Protein AF-A0A1H1WJQ8-F1 (afdb_monomer)

Secondary structure (DSSP, 8-state):
---PPPP-----------------------TTTT-TTEEEEEEE--SSSSSPEEEEEEE-SS-EEEEEE-SS-EEEEEE-S---S-SEEEEE--SSSSSPEEEEEEEE-SSEEEEEEEEEETTEEEEEP-SSPPSSSTT-EEEEESSSEEEEEEEEE-TT--EEEEEEEEEE-TTSS-EEEEEEEEEEETTEEEEEEEEEEEESSHHHHHTT-EEESTTS--TTSS-----SSHHHHHHH-TT-EE-TT-----SSSPP---EE-HHHHHHTB--SSTT--B--TT-SSEES---

Nearest PDB structures (foldseek):
  8tzx-assembly1_B  TM=3.545E-01  e=5.052E-02  Homo sapiens
  6w3f-assembly2_B  TM=4.660E-01  e=5.445E-01  synthetic construct
  5nmr-assembly1_A  TM=3.135E-01  e=3.937E-01  Mus musculus
  2ygt-assembly1_A  TM=6.080E-01  e=6.194E+00  Clostridium perfringens
  6hnm-assembly1_A  TM=3.933E-01  e=4.727E+00  Streptomyces antibioticus

Mean predicted aligned error: 10.09 Å

Structure (mmCIF, N/CA/C/O backbone):
data_AF-A0A1H1WJQ8-F1
#
_entry.id   AF-A0A1H1WJQ8-F1
#
loop_
_atom_site.group_PDB
_atom_site.id
_atom_site.type_symbol
_atom_site.label_atom_id
_atom_site.label_alt_id
_atom_site.label_comp_id
_atom_site.label_asym_id
_atom_site.label_entity_id
_atom_site.label_seq_id
_atom_site.pdbx_PDB_ins_code
_atom_site.Cartn_x
_atom_site.Cartn_y
_atom_site.Cartn_z
_atom_site.occupancy
_atom_site.B_iso_or_equiv
_atom_site.auth_seq_id
_atom_site.auth_comp_id
_atom_site.auth_asym_id
_atom_site.auth_atom_id
_atom_site.pdbx_PDB_model_num
ATOM 1 N N . MET A 1 1 ? -85.791 -19.567 31.074 1.00 42.38 1 MET A N 1
ATOM 2 C CA . MET A 1 1 ? -84.321 -19.717 31.217 1.00 42.38 1 MET A CA 1
ATOM 3 C C . MET A 1 1 ? -83.737 -18.302 31.288 1.00 42.38 1 MET A C 1
ATOM 5 O O . MET A 1 1 ? -83.990 -17.551 30.366 1.00 42.38 1 MET A O 1
ATOM 9 N N . LYS A 1 2 ? -83.318 -17.783 32.462 1.00 42.75 2 LYS A N 1
ATOM 10 C CA . LYS A 1 2 ? -81.912 -17.738 32.963 1.00 42.75 2 LYS A CA 1
ATOM 11 C C . LYS A 1 2 ? -80.960 -17.176 31.872 1.00 42.75 2 LYS A C 1
ATOM 13 O O . LYS A 1 2 ? -80.861 -17.832 30.852 1.00 42.75 2 LYS A O 1
ATOM 18 N N . LYS A 1 3 ? -80.232 -16.047 31.978 1.00 39.28 3 LYS A N 1
ATOM 19 C CA . LYS A 1 3 ? -79.585 -15.326 33.102 1.00 39.28 3 LYS A CA 1
ATOM 20 C C . LYS A 1 3 ? -79.227 -13.859 32.728 1.00 39.28 3 LYS A C 1
ATOM 22 O O . LYS A 1 3 ? -79.187 -13.513 31.556 1.00 39.28 3 LYS A O 1
ATOM 27 N N . LEU A 1 4 ? -78.931 -13.092 33.787 1.00 42.41 4 LEU A N 1
ATOM 28 C CA . LEU A 1 4 ? -78.387 -11.726 33.933 1.00 42.41 4 LEU A CA 1
ATOM 29 C C . LEU A 1 4 ? -77.129 -11.352 33.102 1.00 42.41 4 LEU A C 1
ATOM 31 O O . LEU A 1 4 ? -76.395 -12.251 32.689 1.00 42.41 4 LEU A O 1
ATOM 35 N N . PRO A 1 5 ? -76.813 -10.037 32.986 1.00 54.81 5 PRO A N 1
ATOM 36 C CA . PRO A 1 5 ? -75.573 -9.524 32.402 1.00 54.81 5 PRO A CA 1
ATOM 37 C C . PRO A 1 5 ? -74.398 -9.608 33.392 1.00 54.81 5 PRO A C 1
ATOM 39 O O . PRO A 1 5 ? -74.559 -9.363 34.588 1.00 54.81 5 PRO A O 1
ATOM 42 N N . ALA A 1 6 ? -73.204 -9.933 32.891 1.00 54.72 6 ALA A N 1
ATOM 43 C CA . ALA A 1 6 ? -71.965 -9.898 33.662 1.00 54.72 6 ALA A CA 1
ATOM 44 C C . ALA A 1 6 ? -71.246 -8.559 33.444 1.00 54.72 6 ALA A C 1
ATOM 46 O O . ALA A 1 6 ? -70.822 -8.236 32.336 1.00 54.72 6 ALA A O 1
ATOM 47 N N . LEU A 1 7 ? -71.125 -7.804 34.535 1.00 49.38 7 LEU A N 1
ATOM 48 C CA . LEU A 1 7 ? -70.213 -6.679 34.706 1.00 49.38 7 LEU A CA 1
ATOM 49 C C . LEU A 1 7 ? -68.771 -7.217 34.682 1.00 49.38 7 LEU A C 1
ATOM 51 O O . LEU A 1 7 ? -68.449 -8.122 35.452 1.00 49.38 7 LEU A O 1
ATOM 55 N N . LEU A 1 8 ? -67.904 -6.656 33.840 1.00 48.97 8 LEU A N 1
ATOM 56 C CA . LEU A 1 8 ? -66.458 -6.886 33.890 1.00 48.97 8 LEU A CA 1
ATOM 57 C C . LEU A 1 8 ? -65.770 -5.550 34.171 1.00 48.97 8 LEU A C 1
ATOM 59 O O . LEU A 1 8 ? -65.680 -4.669 33.320 1.00 48.97 8 LEU A O 1
ATOM 63 N N . THR A 1 9 ? -65.332 -5.409 35.415 1.00 49.44 9 THR A N 1
ATOM 64 C CA . THR A 1 9 ? -64.445 -4.367 35.919 1.00 49.44 9 THR A CA 1
ATOM 65 C C . THR A 1 9 ? -63.051 -4.559 35.321 1.00 49.44 9 THR A C 1
ATOM 67 O O . THR A 1 9 ? -62.388 -5.561 35.579 1.00 49.44 9 THR A O 1
ATOM 70 N N . ALA A 1 10 ? -62.596 -3.595 34.520 1.00 53.16 10 ALA A N 1
ATOM 71 C CA . ALA A 1 10 ? -61.220 -3.537 34.042 1.00 53.16 10 ALA A CA 1
ATOM 72 C C . ALA A 1 10 ? -60.346 -2.830 35.089 1.00 53.16 10 ALA A C 1
ATOM 74 O O . ALA A 1 10 ? -60.400 -1.612 35.250 1.00 53.16 10 ALA A O 1
ATOM 75 N N . THR A 1 11 ? -59.547 -3.605 35.817 1.00 53.31 11 THR A N 1
ATOM 76 C CA . THR A 1 11 ? -58.521 -3.095 36.730 1.00 53.31 11 THR A CA 1
ATOM 77 C C . THR A 1 11 ? -57.327 -2.611 35.906 1.00 53.31 11 THR A C 1
ATOM 79 O O . THR A 1 11 ? -56.595 -3.416 35.332 1.00 53.31 11 THR A O 1
ATOM 82 N N . ALA A 1 12 ? -57.126 -1.296 35.817 1.00 49.16 12 ALA A N 1
ATOM 83 C CA . ALA A 1 12 ? -55.939 -0.716 35.197 1.00 49.16 12 ALA A CA 1
ATOM 84 C C . ALA A 1 12 ? -54.737 -0.856 36.148 1.00 49.16 12 ALA A C 1
ATOM 86 O O . ALA A 1 12 ? -54.638 -0.145 37.148 1.00 49.16 12 ALA A O 1
ATOM 87 N N . LEU A 1 13 ? -53.825 -1.785 35.848 1.00 53.62 13 LEU A N 1
ATOM 88 C CA . LEU A 1 13 ? -52.516 -1.865 36.498 1.00 53.62 13 LEU A CA 1
ATOM 89 C C . LEU A 1 13 ? -51.614 -0.767 35.915 1.00 53.62 13 LEU A C 1
ATOM 91 O O . LEU A 1 13 ? -51.172 -0.853 34.769 1.00 53.62 13 LEU A O 1
ATOM 95 N N . ALA A 1 14 ? -51.332 0.267 36.705 1.00 50.88 14 ALA A N 1
ATOM 96 C CA . ALA A 1 14 ? -50.296 1.240 36.394 1.00 50.88 14 ALA A CA 1
ATOM 97 C C . ALA A 1 14 ? -48.916 0.577 36.557 1.00 50.88 14 ALA A C 1
ATOM 99 O O . ALA A 1 14 ? -48.414 0.429 37.670 1.00 50.88 14 ALA A O 1
ATOM 100 N N . LEU A 1 15 ? -48.299 0.160 35.448 1.00 49.47 15 LEU A N 1
ATOM 101 C CA . LEU A 1 15 ? -46.877 -0.177 35.418 1.00 49.47 15 LEU A CA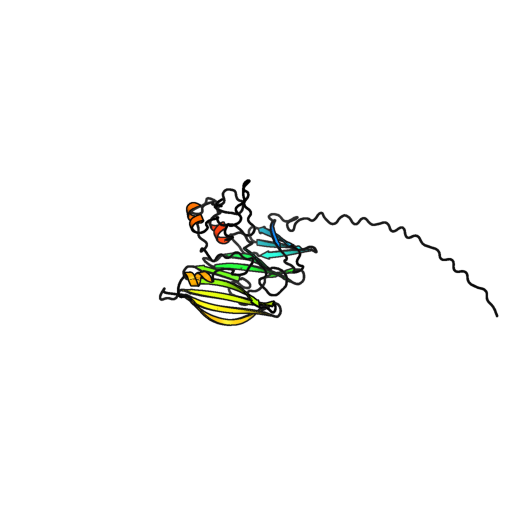 1
ATOM 102 C C . LEU A 1 15 ? -46.065 1.122 35.442 1.00 49.47 15 LEU A C 1
ATOM 104 O O . LEU A 1 15 ? -45.829 1.750 34.411 1.00 49.47 15 LEU A O 1
ATOM 108 N N . THR A 1 16 ? -45.606 1.516 36.626 1.00 53.31 16 THR A N 1
ATOM 109 C CA . THR A 1 16 ? -44.486 2.447 36.775 1.00 53.31 16 THR A CA 1
ATOM 110 C C . THR A 1 16 ? -43.215 1.744 36.305 1.00 53.31 16 THR A C 1
ATOM 112 O O . THR A 1 16 ? -42.531 1.070 37.076 1.00 53.31 16 THR A O 1
ATOM 115 N N . GLY A 1 17 ? -42.922 1.853 35.010 1.00 49.00 17 GLY A N 1
ATOM 116 C CA . GLY A 1 17 ? -41.636 1.457 34.456 1.00 49.00 17 GLY A CA 1
ATOM 117 C C . GLY A 1 17 ? -40.555 2.385 34.995 1.00 49.00 17 GLY A C 1
ATOM 118 O O . GLY A 1 17 ? -40.443 3.527 34.556 1.00 49.00 17 GLY A O 1
ATOM 119 N N . LEU A 1 18 ? -39.763 1.897 35.952 1.00 55.41 18 LEU A N 1
ATOM 120 C CA . LEU A 1 18 ? -38.458 2.469 36.257 1.00 55.41 18 LEU A CA 1
ATOM 121 C C . LEU A 1 18 ? -37.657 2.474 34.954 1.00 55.41 18 LEU A C 1
ATOM 123 O O . LEU A 1 18 ? -37.265 1.419 34.454 1.00 55.41 18 LEU A O 1
ATOM 127 N N . ALA A 1 19 ? -37.445 3.662 34.393 1.00 53.97 19 ALA A N 1
ATOM 128 C CA . ALA A 1 19 ? -36.449 3.871 33.363 1.00 53.97 19 ALA A CA 1
ATOM 129 C C . ALA A 1 19 ? -35.100 3.483 33.974 1.00 53.97 19 ALA A C 1
ATOM 131 O O . ALA A 1 19 ? -34.500 4.248 34.728 1.00 53.97 19 ALA A O 1
ATOM 132 N N . ALA A 1 20 ? -34.656 2.258 33.698 1.00 51.34 20 ALA A N 1
ATOM 133 C CA . ALA A 1 20 ? -33.279 1.874 33.906 1.00 51.34 20 ALA A CA 1
ATOM 134 C C . ALA A 1 20 ? -32.454 2.841 33.058 1.00 51.34 20 ALA A C 1
ATOM 136 O O . ALA A 1 20 ? -32.423 2.738 31.832 1.00 51.34 20 ALA A O 1
ATOM 137 N N . THR A 1 21 ? -31.831 3.820 33.705 1.00 48.12 21 THR A N 1
ATOM 138 C CA . THR A 1 21 ? -30.743 4.578 33.109 1.00 48.12 21 THR A CA 1
ATOM 139 C C . THR A 1 21 ? -29.650 3.562 32.831 1.00 48.12 21 THR A C 1
ATOM 141 O O . THR A 1 21 ? -28.866 3.215 33.715 1.00 48.12 21 THR A O 1
ATOM 144 N N . THR A 1 22 ? -29.646 3.013 31.618 1.00 55.12 22 THR A N 1
ATOM 145 C CA . THR A 1 22 ? -28.479 2.333 31.074 1.00 55.12 22 THR A CA 1
ATOM 146 C C . THR A 1 22 ? -27.291 3.253 31.323 1.00 55.12 22 THR A C 1
ATOM 148 O O . THR A 1 22 ? -27.375 4.425 30.935 1.00 55.12 22 THR A O 1
ATOM 151 N N . PRO A 1 23 ? -26.220 2.787 31.991 1.00 46.06 23 PRO A N 1
ATOM 152 C CA . PRO A 1 23 ? -25.018 3.589 32.102 1.00 46.06 23 PRO A CA 1
ATOM 153 C C . PRO A 1 23 ? -24.623 3.991 30.685 1.00 46.06 23 PRO A C 1
ATOM 155 O O . PRO A 1 23 ? -24.605 3.152 29.781 1.00 46.06 23 PRO A O 1
ATOM 158 N N . ALA A 1 24 ? -24.426 5.297 30.499 1.00 48.84 24 ALA A N 1
ATOM 159 C CA . ALA A 1 24 ? -23.982 5.880 29.249 1.00 48.84 24 ALA A CA 1
ATOM 160 C C . ALA A 1 24 ? -22.863 5.003 28.687 1.00 48.84 24 ALA A C 1
ATOM 162 O O . ALA A 1 24 ? -21.869 4.753 29.372 1.00 48.84 24 ALA A O 1
ATOM 163 N N . ALA A 1 25 ? -23.093 4.476 27.485 1.00 49.03 25 ALA A N 1
ATOM 164 C CA . ALA A 1 25 ? -22.112 3.699 26.761 1.00 49.03 25 ALA A CA 1
ATOM 165 C C . ALA A 1 25 ? -20.784 4.458 26.799 1.00 49.03 25 ALA A C 1
ATOM 167 O O . ALA A 1 25 ? -20.714 5.608 26.369 1.00 49.03 25 ALA A O 1
ATOM 168 N N . ASP A 1 26 ? -19.801 3.799 27.409 1.00 46.00 26 ASP A N 1
ATOM 169 C CA . ASP A 1 26 ? -18.363 4.010 27.325 1.00 46.00 26 ASP A CA 1
ATOM 170 C C . ASP A 1 26 ? -17.996 5.194 26.415 1.00 46.00 26 ASP A C 1
ATOM 172 O O . ASP A 1 26 ? -18.079 5.089 25.186 1.00 46.00 26 ASP A O 1
ATOM 176 N N . ALA A 1 27 ? -17.653 6.342 27.013 1.00 48.62 27 ALA A N 1
ATOM 177 C CA . ALA A 1 27 ? -17.172 7.509 26.282 1.00 48.62 27 ALA A CA 1
ATOM 178 C C . ALA A 1 27 ? -16.109 7.033 25.288 1.00 48.62 27 ALA A C 1
ATOM 180 O O . ALA A 1 27 ? -15.069 6.525 25.701 1.00 48.62 27 ALA A O 1
ATOM 181 N N . ALA A 1 28 ? -16.440 7.105 23.994 1.00 54.47 28 ALA A N 1
ATOM 182 C CA . ALA A 1 28 ? -15.894 6.246 22.951 1.00 54.47 28 ALA A CA 1
ATOM 183 C C . ALA A 1 28 ? -14.360 6.187 22.971 1.00 54.47 28 ALA A C 1
ATOM 185 O O . ALA A 1 28 ? -13.667 6.963 22.315 1.00 54.47 28 ALA A O 1
ATOM 186 N N . THR A 1 29 ? -13.826 5.204 23.687 1.00 80.44 29 THR A N 1
ATOM 187 C CA . THR A 1 29 ? -12.399 4.932 23.770 1.00 80.44 29 THR A CA 1
ATOM 188 C C . THR A 1 29 ? -11.901 4.621 22.363 1.00 80.44 29 THR A C 1
ATOM 190 O O . THR A 1 29 ? -12.476 3.784 21.666 1.00 80.44 29 THR A O 1
ATOM 193 N N . ASN A 1 30 ? -10.892 5.350 21.880 1.00 92.25 30 ASN A N 1
ATOM 194 C CA . ASN A 1 30 ? -10.395 5.180 20.512 1.00 92.25 30 ASN A CA 1
ATOM 195 C C . ASN A 1 30 ? -9.934 3.726 20.250 1.00 92.25 30 ASN A C 1
ATOM 197 O O . ASN A 1 30 ? -9.737 2.943 21.180 1.00 92.25 30 ASN A O 1
ATOM 201 N N . VAL A 1 31 ? -9.724 3.354 18.984 1.00 95.69 31 VAL A N 1
ATOM 202 C CA . VAL A 1 31 ? -9.287 1.995 18.579 1.00 95.69 31 VAL A CA 1
ATOM 203 C C . VAL A 1 31 ? -8.055 1.466 19.342 1.00 95.69 31 VAL A C 1
ATOM 205 O O . VAL A 1 31 ? -7.877 0.251 19.477 1.00 95.69 31 VAL A O 1
ATOM 208 N N . CYS A 1 32 ? -7.225 2.362 19.879 1.00 95.62 32 CYS A N 1
ATOM 209 C CA . CYS A 1 32 ? -5.998 2.067 20.612 1.00 95.62 32 CYS A CA 1
ATOM 210 C C . CYS A 1 32 ? -6.139 2.040 22.139 1.00 95.62 32 CYS A C 1
ATOM 212 O O . CYS A 1 32 ? -5.147 1.811 22.833 1.00 95.62 32 CYS A O 1
ATOM 214 N N . ALA A 1 33 ? -7.340 2.234 22.680 1.00 92.88 33 ALA A N 1
ATOM 215 C CA . ALA A 1 33 ? -7.555 2.197 24.116 1.00 92.88 33 ALA A CA 1
ATOM 216 C C . ALA A 1 33 ? -7.102 0.864 24.733 1.00 92.88 33 ALA A C 1
ATOM 218 O O . ALA A 1 33 ? -7.396 -0.219 24.217 1.00 92.88 33 ALA A O 1
ATOM 219 N N . GLY A 1 34 ? -6.350 0.969 25.831 1.00 90.19 34 GLY A N 1
ATOM 220 C CA . GLY A 1 34 ? -5.791 -0.173 26.556 1.00 90.19 34 GLY A CA 1
ATOM 221 C C . GLY A 1 34 ? -4.632 -0.891 25.855 1.00 90.19 34 GLY A C 1
ATOM 222 O O . GLY A 1 34 ? -4.208 -1.937 26.337 1.00 90.19 34 GLY A O 1
ATOM 223 N N . VAL A 1 35 ? -4.104 -0.372 24.737 1.00 90.62 35 VAL A N 1
ATOM 224 C CA . VAL A 1 35 ? -3.005 -1.014 23.997 1.00 90.62 35 VAL A CA 1
ATOM 225 C C . VAL A 1 35 ? -1.767 -0.132 23.968 1.00 90.62 35 VAL A C 1
ATOM 227 O O . VAL A 1 35 ? -1.723 0.893 23.287 1.00 90.62 35 VAL A O 1
ATOM 230 N N . SER A 1 36 ? -0.720 -0.573 24.664 1.00 88.06 36 SER A N 1
ATOM 231 C CA . SER A 1 36 ? 0.591 0.076 24.635 1.00 88.06 36 SER A CA 1
ATOM 232 C C . SER A 1 36 ? 1.134 0.175 23.210 1.00 88.06 36 SER A C 1
ATOM 234 O O . SER A 1 36 ? 1.020 -0.779 22.436 1.00 88.06 36 SER A O 1
ATOM 236 N N . SER A 1 37 ? 1.772 1.298 22.881 1.00 87.44 37 SER A N 1
ATOM 237 C CA . SER A 1 37 ? 2.379 1.551 21.563 1.00 87.44 37 SER A CA 1
ATOM 238 C C . SER A 1 37 ? 1.396 1.550 20.388 1.00 87.44 37 SER A C 1
ATOM 240 O O . SER A 1 37 ? 1.834 1.602 19.239 1.00 87.44 37 SER A O 1
ATOM 242 N N . CYS A 1 38 ? 0.085 1.505 20.648 1.00 93.06 38 CYS A N 1
ATOM 243 C CA . CYS A 1 38 ? -0.921 1.655 19.612 1.00 93.06 38 CYS A CA 1
ATOM 244 C C . CYS A 1 38 ? -1.098 3.129 19.252 1.00 93.06 38 CYS A C 1
ATOM 246 O O . CYS A 1 38 ? -1.271 3.977 20.127 1.00 93.06 38 CYS A O 1
ATOM 248 N N . ARG A 1 39 ? -1.091 3.427 17.954 1.00 92.62 39 ARG A N 1
ATOM 249 C CA . ARG A 1 39 ? -1.401 4.751 17.408 1.00 92.62 39 ARG A CA 1
ATOM 250 C C . ARG A 1 39 ? -2.576 4.642 16.454 1.00 92.62 39 ARG A C 1
ATOM 252 O O . ARG A 1 39 ? -2.627 3.709 15.656 1.00 92.62 39 ARG A O 1
ATOM 259 N N . VAL A 1 40 ? -3.504 5.595 16.522 1.00 92.56 40 VAL A N 1
ATOM 260 C CA . VAL A 1 40 ? -4.516 5.765 15.473 1.00 92.56 40 VAL A CA 1
ATOM 261 C C . VAL A 1 40 ? -3.797 6.327 14.252 1.00 92.56 40 VAL A C 1
ATOM 263 O O . VAL A 1 40 ? -3.206 7.400 14.332 1.00 92.56 40 VAL A O 1
ATOM 266 N N . VAL A 1 41 ? -3.796 5.580 13.152 1.00 90.44 41 VAL A N 1
ATOM 267 C CA . VAL A 1 41 ? -3.001 5.886 11.949 1.00 90.44 41 VAL A CA 1
ATOM 268 C C . VAL A 1 41 ? -3.858 6.326 10.764 1.00 90.44 41 VAL A C 1
ATOM 270 O O . VAL A 1 41 ? -3.363 6.964 9.834 1.00 90.44 41 VAL A O 1
ATOM 273 N N . ALA A 1 42 ? -5.150 5.999 10.774 1.00 92.88 42 ALA A N 1
ATOM 274 C CA . ALA A 1 42 ? -6.069 6.393 9.718 1.00 92.88 42 ALA A CA 1
ATOM 275 C C . ALA A 1 42 ? -7.531 6.321 10.166 1.00 92.88 42 ALA A C 1
ATOM 277 O O . ALA A 1 42 ? -7.859 5.713 11.187 1.00 92.88 42 ALA A O 1
ATOM 278 N N . SER A 1 43 ? -8.387 6.926 9.346 1.00 94.75 43 SER A N 1
ATOM 279 C CA . SER A 1 43 ? -9.838 6.801 9.400 1.00 94.75 43 SER A CA 1
ATOM 280 C C . SER A 1 43 ? -10.351 6.474 7.995 1.00 94.75 43 SER A C 1
ATOM 282 O O . SER A 1 43 ? -9.983 7.174 7.048 1.00 94.75 43 SER A O 1
ATOM 284 N N . SER A 1 44 ? -11.102 5.386 7.822 1.00 96.31 44 SER A N 1
ATOM 285 C CA . SER A 1 44 ? -11.592 4.925 6.513 1.00 96.31 44 SER A CA 1
ATOM 286 C C . SER A 1 44 ? -12.716 3.904 6.681 1.00 96.31 44 SER A C 1
ATOM 288 O O . SER A 1 44 ? -12.697 3.171 7.654 1.00 96.31 44 SER A O 1
ATOM 290 N N . ASP A 1 45 ? -13.650 3.817 5.735 1.00 97.75 45 ASP A N 1
ATOM 291 C CA . ASP A 1 45 ? -14.667 2.753 5.684 1.00 97.75 45 ASP A CA 1
ATOM 292 C C . ASP A 1 45 ? -13.982 1.405 5.396 1.00 97.75 45 ASP A C 1
ATOM 294 O O . ASP A 1 45 ? -13.571 1.162 4.258 1.00 97.75 45 ASP A O 1
ATOM 298 N N . ILE A 1 46 ? -13.763 0.572 6.418 1.00 98.25 46 ILE A N 1
ATOM 299 C CA . ILE A 1 46 ? -13.104 -0.739 6.315 1.00 98.25 46 ILE A CA 1
ATOM 300 C C . ILE A 1 46 ? -14.141 -1.854 6.188 1.00 98.25 46 ILE A C 1
ATOM 302 O O . ILE A 1 46 ? -13.882 -2.849 5.503 1.00 98.25 46 ILE A O 1
ATOM 306 N N . ASP A 1 47 ? -15.296 -1.724 6.842 1.00 97.62 47 ASP A N 1
ATOM 307 C CA . ASP A 1 47 ? -16.316 -2.772 6.860 1.00 97.62 47 ASP A CA 1
ATOM 308 C C . ASP A 1 47 ? -17.373 -2.679 5.742 1.00 97.62 47 ASP A C 1
ATOM 310 O O . ASP A 1 47 ? -18.063 -3.672 5.475 1.00 97.62 47 ASP A O 1
ATOM 314 N N . GLY A 1 48 ? -17.409 -1.562 5.014 1.00 97.25 48 GLY A N 1
ATOM 315 C CA . GLY A 1 48 ? -18.262 -1.317 3.858 1.00 97.25 48 GLY A CA 1
ATOM 316 C C . GLY A 1 48 ? -19.607 -0.670 4.179 1.00 97.25 48 GLY A C 1
ATOM 317 O O . GLY A 1 48 ? -20.481 -0.667 3.296 1.00 97.25 48 GLY A O 1
ATOM 318 N N . ASP A 1 49 ? -19.802 -0.169 5.401 1.00 97.12 49 ASP A N 1
ATOM 319 C CA . ASP A 1 49 ? -21.022 0.510 5.842 1.00 97.12 49 ASP A CA 1
ATOM 320 C C . ASP A 1 49 ? -21.098 1.994 5.429 1.00 97.12 49 ASP A C 1
ATOM 322 O O . ASP A 1 49 ? -22.173 2.592 5.512 1.00 97.12 49 ASP A O 1
ATOM 326 N N . LYS A 1 50 ? -20.016 2.524 4.833 1.00 95.62 50 LYS A N 1
ATOM 327 C CA . LYS A 1 50 ? -19.811 3.923 4.400 1.00 95.62 50 LYS A CA 1
ATOM 328 C C . LYS A 1 50 ? -19.558 4.918 5.528 1.00 95.62 50 LYS A C 1
ATOM 330 O O . LYS A 1 50 ? -19.415 6.108 5.237 1.00 95.62 50 LYS A O 1
ATOM 335 N N . GLU A 1 51 ? -19.458 4.458 6.763 1.00 96.00 51 GLU A N 1
ATOM 336 C CA . GLU A 1 51 ? -19.013 5.263 7.885 1.00 96.00 51 GLU A CA 1
ATOM 337 C C . GLU A 1 51 ? -17.494 5.105 8.075 1.00 96.00 51 GLU A C 1
ATOM 339 O O . GLU A 1 51 ? -16.890 4.098 7.705 1.00 96.00 51 GLU A O 1
ATOM 344 N N . PRO A 1 52 ? -16.804 6.139 8.576 1.00 95.25 52 PRO A N 1
ATOM 345 C CA . PRO A 1 52 ? -15.367 6.066 8.774 1.00 95.25 52 PRO A CA 1
ATOM 346 C C . PRO A 1 52 ? -15.002 5.235 10.016 1.00 95.25 52 PRO A C 1
ATOM 348 O O . PRO A 1 52 ? -15.302 5.622 11.147 1.00 95.25 52 PRO A O 1
ATOM 351 N N . ASP A 1 53 ? -14.238 4.160 9.819 1.00 97.62 53 ASP A N 1
ATOM 352 C CA . ASP A 1 53 ? -13.680 3.339 10.894 1.00 97.62 53 ASP A CA 1
ATOM 353 C C . ASP A 1 53 ? -12.301 3.835 11.329 1.00 97.62 53 ASP A C 1
ATOM 355 O O . ASP A 1 53 ? -11.457 4.216 10.513 1.00 97.62 53 ASP A O 1
ATOM 359 N N . GLN A 1 54 ? -12.008 3.747 12.626 1.00 97.38 54 GLN A N 1
ATOM 360 C CA . GLN A 1 54 ? -10.671 4.055 13.131 1.00 97.38 54 GLN A CA 1
ATOM 361 C C . GLN A 1 54 ? -9.727 2.874 12.915 1.00 97.38 54 GLN A C 1
ATOM 363 O O . GLN A 1 54 ? -9.993 1.762 13.378 1.00 97.38 54 GLN A O 1
ATOM 368 N N . VAL A 1 55 ? -8.564 3.133 12.318 1.00 97.56 55 VAL A N 1
ATOM 369 C CA . VAL A 1 55 ? -7.487 2.148 12.168 1.00 97.56 55 VAL A CA 1
ATOM 370 C C . VAL A 1 55 ? -6.361 2.470 13.139 1.00 97.56 55 VAL A C 1
ATOM 372 O O . VAL A 1 55 ? -5.794 3.563 13.121 1.00 97.56 55 VAL A O 1
ATOM 375 N N . GLY A 1 56 ? -6.034 1.502 13.989 1.00 96.19 56 GLY A N 1
ATOM 376 C CA . GLY A 1 56 ? -4.942 1.564 14.947 1.00 96.19 56 GLY A CA 1
ATOM 377 C C . GLY A 1 56 ? -3.848 0.565 14.604 1.00 96.19 56 GLY A C 1
ATOM 378 O O . GLY A 1 56 ? -4.141 -0.557 14.188 1.00 96.19 56 GLY A O 1
ATOM 379 N N . ILE A 1 57 ? -2.588 0.939 14.807 1.00 94.69 57 ILE A N 1
ATOM 380 C CA . ILE A 1 57 ?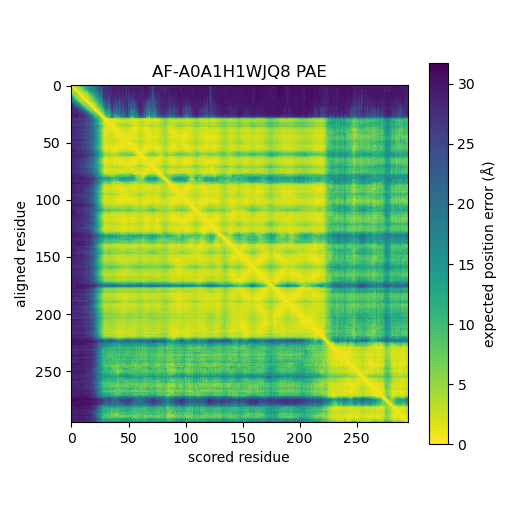 -1.469 0.001 14.709 1.00 94.69 57 ILE A CA 1
ATOM 381 C C . ILE A 1 57 ? -0.649 0.045 15.987 1.00 94.69 57 ILE A C 1
ATOM 383 O O . ILE A 1 57 ? -0.248 1.120 16.428 1.00 94.69 57 ILE A O 1
ATOM 387 N N . ALA A 1 58 ? -0.393 -1.130 16.561 1.00 92.12 58 ALA A N 1
ATOM 388 C CA . ALA A 1 58 ? 0.545 -1.314 17.657 1.00 92.12 58 ALA A CA 1
ATOM 389 C C . ALA A 1 58 ? 1.747 -2.134 17.187 1.00 92.12 58 ALA A C 1
ATOM 391 O O . ALA A 1 58 ? 1.595 -3.215 16.612 1.00 92.12 58 ALA A O 1
ATOM 392 N N . LEU A 1 59 ? 2.939 -1.613 17.455 1.00 88.12 59 LEU A N 1
ATOM 393 C CA . LEU A 1 59 ? 4.201 -2.276 17.155 1.00 88.12 59 LEU A CA 1
ATOM 394 C C . LEU A 1 59 ? 4.795 -2.871 18.429 1.00 88.12 59 LEU A C 1
ATOM 396 O O . LEU A 1 59 ? 4.862 -2.212 19.469 1.00 88.12 59 LEU A O 1
ATOM 400 N N . THR A 1 60 ? 5.266 -4.108 18.330 1.00 83.75 60 THR A N 1
ATOM 401 C CA . THR A 1 60 ? 6.162 -4.719 19.314 1.00 83.75 60 THR A CA 1
ATOM 402 C C . THR A 1 60 ? 7.506 -5.026 18.654 1.00 83.75 60 THR A C 1
ATOM 404 O O . THR A 1 60 ? 7.670 -4.848 17.449 1.00 83.75 60 THR A O 1
ATOM 407 N N . LYS A 1 61 ? 8.475 -5.536 19.424 1.00 78.56 61 LYS A N 1
ATOM 408 C CA . LYS A 1 61 ? 9.780 -5.954 18.882 1.00 78.56 61 LYS A CA 1
ATOM 409 C C . LYS A 1 61 ? 9.672 -7.009 17.773 1.00 78.56 61 LYS A C 1
ATOM 411 O O . LYS A 1 61 ? 10.586 -7.125 16.969 1.00 78.56 61 LYS A O 1
ATOM 416 N N . THR A 1 62 ? 8.603 -7.802 17.764 1.00 82.69 62 THR A N 1
ATOM 417 C CA . THR A 1 62 ? 8.460 -8.966 16.877 1.00 82.69 62 THR A CA 1
ATOM 418 C C . THR A 1 62 ? 7.092 -9.049 16.222 1.00 82.69 62 THR A C 1
ATOM 420 O O . THR A 1 62 ? 6.776 -10.066 15.614 1.00 82.69 62 THR A O 1
ATOM 423 N N . SER A 1 63 ? 6.237 -8.036 16.370 1.00 87.44 63 SER A N 1
ATOM 424 C CA . SER A 1 63 ? 4.892 -8.096 15.815 1.00 87.44 63 SER A CA 1
ATOM 425 C C . SER A 1 63 ? 4.325 -6.743 15.431 1.00 87.44 63 SER A C 1
ATOM 427 O O . SER A 1 63 ? 4.582 -5.725 16.070 1.00 87.44 63 SER A O 1
ATOM 429 N N . THR A 1 64 ? 3.486 -6.775 14.399 1.00 91.88 64 THR A N 1
ATOM 430 C CA . THR A 1 64 ? 2.624 -5.661 14.003 1.00 91.88 64 THR A CA 1
ATOM 431 C C . THR A 1 64 ? 1.179 -6.069 14.241 1.00 91.88 64 THR A C 1
ATOM 433 O O . THR A 1 64 ? 0.695 -7.014 13.612 1.00 91.88 64 THR A O 1
ATOM 436 N N . ILE A 1 65 ? 0.491 -5.368 15.139 1.00 93.44 65 ILE A N 1
ATOM 437 C CA . ILE A 1 65 ? -0.923 -5.578 15.453 1.00 93.44 65 ILE A CA 1
ATOM 438 C C . ILE A 1 65 ? -1.728 -4.490 14.747 1.00 93.44 65 ILE A C 1
ATOM 440 O O . ILE A 1 65 ? -1.534 -3.308 15.014 1.00 93.44 65 ILE A O 1
ATOM 444 N N . VAL A 1 66 ? -2.645 -4.890 13.873 1.00 96.50 66 VAL A N 1
ATOM 445 C CA . VAL A 1 66 ? -3.611 -3.995 13.226 1.00 96.50 66 VAL A CA 1
ATOM 446 C C . VAL A 1 66 ? -4.926 -4.115 13.972 1.00 96.50 66 VAL A C 1
ATOM 448 O O . VAL A 1 66 ? -5.414 -5.226 14.179 1.00 96.50 66 VAL A O 1
ATOM 451 N N . ARG A 1 67 ? -5.501 -2.982 14.359 1.00 97.62 67 ARG A N 1
ATOM 452 C CA . ARG A 1 67 ? -6.797 -2.871 15.024 1.00 97.62 67 ARG A CA 1
ATOM 453 C C . ARG A 1 67 ? -7.718 -1.998 14.185 1.00 97.62 67 ARG A C 1
ATOM 455 O O . ARG A 1 67 ? -7.275 -1.005 13.618 1.00 97.62 67 ARG A O 1
ATOM 462 N N . VAL A 1 68 ? -8.990 -2.359 14.126 1.00 98.12 68 VAL A N 1
ATOM 463 C CA . VAL A 1 68 ? -10.032 -1.580 13.448 1.00 98.12 68 VAL A CA 1
ATOM 464 C C . VAL A 1 68 ? -11.200 -1.436 14.404 1.00 98.12 68 VAL A C 1
ATOM 466 O O . VAL A 1 68 ? -11.684 -2.445 14.917 1.00 98.12 68 VAL A O 1
ATOM 469 N N . LYS A 1 69 ? -11.635 -0.205 14.661 1.00 97.44 69 LYS A N 1
ATOM 470 C CA . LYS A 1 69 ? -12.848 0.088 15.423 1.00 97.44 69 LYS A CA 1
ATOM 471 C C . LYS A 1 69 ? -13.903 0.636 14.471 1.00 97.44 69 LYS A C 1
ATOM 473 O O . LYS A 1 69 ? -13.737 1.735 13.951 1.00 97.44 69 LYS A O 1
ATOM 478 N N . THR A 1 70 ? -14.960 -0.147 14.318 1.00 96.50 7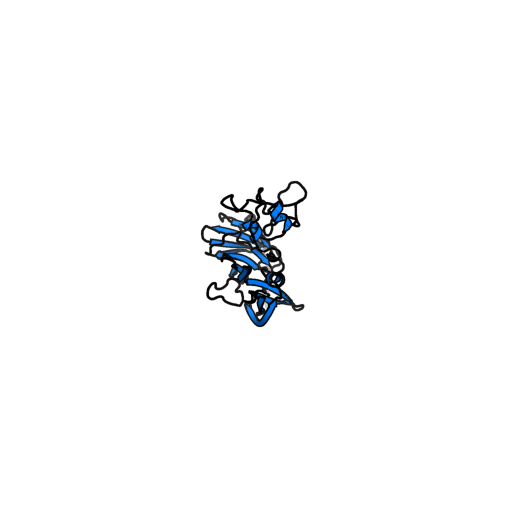0 THR A N 1
ATOM 479 C CA . THR A 1 70 ? -16.207 0.208 13.629 1.00 96.50 70 THR A CA 1
ATOM 480 C C . THR A 1 70 ? -17.208 0.787 14.624 1.00 96.50 70 THR A C 1
ATOM 482 O O . THR A 1 70 ? -16.970 0.748 15.840 1.00 96.50 70 THR A O 1
ATOM 485 N N . ALA A 1 71 ? -18.365 1.241 14.141 1.00 92.62 71 ALA A N 1
ATOM 486 C CA . ALA A 1 71 ? -19.470 1.662 15.002 1.00 92.62 71 ALA A CA 1
ATOM 487 C C . ALA A 1 71 ? -19.937 0.558 15.972 1.00 92.62 71 ALA A C 1
ATOM 489 O O . ALA A 1 71 ? -20.384 0.849 17.080 1.00 92.62 71 ALA A O 1
ATOM 490 N N . THR A 1 72 ? -19.816 -0.718 15.582 1.00 91.88 72 THR A N 1
ATOM 491 C CA . THR A 1 72 ? -20.386 -1.842 16.348 1.00 91.88 72 THR A CA 1
ATOM 492 C C . THR A 1 72 ? -19.363 -2.655 17.134 1.00 91.88 72 THR A C 1
ATOM 494 O O . THR A 1 72 ? -19.744 -3.407 18.032 1.00 91.88 72 THR A O 1
ATOM 497 N N . ARG A 1 73 ? -18.070 -2.578 16.787 1.00 94.75 73 ARG A N 1
ATOM 498 C CA . ARG A 1 73 ? -17.033 -3.446 17.371 1.00 94.75 73 ARG A CA 1
ATOM 499 C C . ARG A 1 73 ? -15.609 -2.978 17.109 1.00 94.75 73 ARG A C 1
ATOM 501 O O . ARG A 1 73 ? -15.332 -2.297 16.125 1.00 94.75 73 ARG A O 1
ATOM 508 N N . THR A 1 74 ? -14.692 -3.508 17.916 1.00 96.75 74 THR A N 1
ATOM 509 C CA . THR A 1 74 ? -13.247 -3.474 17.664 1.00 96.75 74 THR A CA 1
ATOM 510 C C . THR A 1 74 ? -12.752 -4.857 17.244 1.00 96.75 74 THR A C 1
ATOM 512 O O . THR A 1 74 ? -13.051 -5.860 17.888 1.00 96.75 74 THR A O 1
ATOM 515 N N . MET A 1 75 ? -11.971 -4.914 16.170 1.00 97.31 75 MET A N 1
ATOM 516 C CA . MET A 1 75 ? -11.360 -6.121 15.614 1.00 97.31 75 MET A CA 1
ATOM 517 C C . MET A 1 75 ? -9.843 -5.968 15.578 1.00 97.31 75 MET A C 1
ATOM 519 O O . MET A 1 75 ? -9.336 -4.848 15.525 1.00 97.31 75 MET A O 1
ATOM 523 N N . GLN A 1 76 ? -9.105 -7.081 15.566 1.00 96.62 76 GLN A N 1
ATOM 524 C CA . GLN A 1 76 ? -7.649 -7.038 15.442 1.00 96.62 76 GLN A CA 1
ATOM 525 C C . GLN A 1 76 ? -7.058 -8.249 14.716 1.00 96.62 76 GLN A C 1
ATOM 527 O O . GLN A 1 76 ? -7.661 -9.321 14.682 1.00 96.62 76 GLN A O 1
ATOM 532 N N . THR A 1 77 ? -5.854 -8.079 14.173 1.00 95.38 77 THR A N 1
ATOM 533 C CA . THR A 1 77 ? -5.010 -9.146 13.619 1.00 95.38 77 THR A CA 1
ATOM 534 C C . THR A 1 77 ? -3.531 -8.838 13.860 1.00 95.38 77 THR A C 1
ATOM 536 O O . THR A 1 77 ? -3.163 -7.680 14.047 1.00 95.38 77 THR A O 1
ATOM 539 N N . THR A 1 78 ? -2.670 -9.857 13.837 1.00 91.56 78 THR A N 1
ATOM 540 C CA . THR A 1 78 ? -1.255 -9.744 14.227 1.00 91.56 78 THR A CA 1
ATOM 541 C C . THR A 1 78 ? -0.347 -10.399 13.185 1.00 91.56 78 THR A C 1
ATOM 543 O O . THR A 1 78 ? -0.611 -11.524 12.769 1.00 91.56 78 THR A O 1
ATOM 546 N N . SER A 1 79 ? 0.734 -9.722 12.773 1.00 86.06 79 SER A N 1
ATOM 547 C CA . SER A 1 79 ? 1.901 -10.359 12.121 1.00 86.06 79 SER A CA 1
ATOM 548 C C . SER A 1 79 ? 2.993 -10.628 13.124 1.00 86.06 79 SER A C 1
ATOM 550 O O . SER A 1 79 ? 3.104 -9.876 14.087 1.00 86.06 79 SER A O 1
ATOM 552 N N . ARG A 1 80 ? 3.856 -11.603 12.835 1.00 82.94 80 ARG A N 1
ATOM 553 C CA . ARG A 1 80 ? 5.106 -11.822 13.577 1.00 82.94 80 ARG A CA 1
ATOM 554 C C . ARG A 1 80 ? 6.369 -11.502 12.768 1.00 82.94 80 ARG A C 1
ATOM 556 O O . ARG A 1 80 ? 7.470 -11.841 13.187 1.00 82.94 80 ARG A O 1
ATOM 563 N N . ASP A 1 81 ? 6.204 -10.891 11.601 1.00 79.81 81 ASP A N 1
ATOM 564 C CA . ASP A 1 81 ? 7.315 -10.567 10.716 1.00 79.81 81 ASP A CA 1
ATOM 565 C C . ASP A 1 81 ? 7.929 -9.202 11.039 1.00 79.81 81 ASP A C 1
ATOM 567 O O . ASP A 1 81 ? 7.270 -8.294 11.557 1.00 79.81 81 ASP A O 1
ATOM 571 N N . ALA A 1 82 ? 9.224 -9.088 10.745 1.00 65.88 82 ALA A N 1
ATOM 572 C CA . ALA A 1 82 ? 9.995 -7.878 10.962 1.00 65.88 82 ALA A CA 1
ATOM 573 C C . ALA A 1 82 ? 9.843 -6.932 9.764 1.00 65.88 82 ALA A C 1
ATOM 575 O O . ALA A 1 82 ? 10.368 -7.182 8.676 1.00 65.88 82 ALA A O 1
ATOM 576 N N . TRP A 1 83 ? 9.164 -5.812 10.000 1.00 75.38 83 TRP A N 1
ATOM 577 C CA . TRP A 1 83 ? 9.110 -4.677 9.090 1.00 75.38 83 TRP A CA 1
ATOM 578 C C . TRP A 1 83 ? 9.928 -3.521 9.669 1.00 75.38 83 TRP A C 1
ATOM 580 O O . TRP A 1 83 ? 9.815 -3.202 10.850 1.00 75.38 83 TRP A O 1
ATOM 590 N N . SER A 1 84 ? 10.777 -2.910 8.844 1.00 66.25 84 SER A N 1
ATOM 591 C CA . SER A 1 84 ? 11.748 -1.896 9.287 1.00 66.25 84 SER A CA 1
ATOM 592 C C . SER A 1 84 ? 11.263 -0.448 9.145 1.00 66.25 84 SER A C 1
ATOM 594 O O . SER A 1 84 ? 12.014 0.465 9.472 1.00 66.25 84 SER A O 1
ATOM 596 N N . PHE A 1 85 ? 10.049 -0.224 8.638 1.00 73.00 85 PHE A N 1
ATOM 597 C CA . PHE A 1 85 ? 9.502 1.112 8.352 1.00 73.00 85 PHE A CA 1
ATOM 598 C C . PHE A 1 85 ? 8.147 1.316 9.050 1.00 73.00 85 PHE A C 1
ATOM 600 O O . PHE A 1 85 ? 7.730 0.471 9.843 1.00 73.00 85 PHE A O 1
ATOM 607 N N . GLU A 1 86 ? 7.417 2.399 8.748 1.00 78.94 86 GLU A N 1
ATOM 608 C CA . GLU A 1 86 ? 6.008 2.478 9.168 1.00 78.94 86 GLU A CA 1
ATOM 609 C C . GLU A 1 86 ? 5.237 1.292 8.616 1.00 78.94 86 GLU A C 1
ATOM 611 O O . GLU A 1 86 ? 5.291 1.040 7.406 1.00 78.94 86 GLU A O 1
ATOM 616 N N . PRO A 1 87 ? 4.497 0.574 9.465 1.00 86.44 87 PRO A N 1
ATOM 617 C CA . PRO A 1 87 ? 3.697 -0.551 9.025 1.00 86.44 87 PRO A CA 1
ATOM 618 C C . PRO A 1 87 ? 2.602 -0.112 8.053 1.00 86.44 87 PRO A C 1
ATOM 620 O O . PRO A 1 87 ? 2.355 -0.829 7.091 1.00 86.44 87 PRO A O 1
ATOM 623 N N . LEU A 1 88 ? 1.957 1.046 8.245 1.00 91.19 88 LEU A N 1
ATOM 624 C CA . LEU A 1 88 ? 0.912 1.503 7.330 1.00 91.19 88 LEU A CA 1
ATOM 625 C C . LEU A 1 88 ? 1.507 1.998 6.010 1.00 91.19 88 LEU A C 1
ATOM 627 O O . LEU A 1 88 ? 2.122 3.061 5.950 1.00 91.19 88 LEU A O 1
ATOM 631 N N . HIS A 1 89 ? 1.247 1.259 4.933 1.00 90.44 89 HIS A N 1
ATOM 632 C CA . HIS A 1 89 ? 1.532 1.727 3.584 1.00 90.44 89 HIS A CA 1
ATOM 633 C C . HIS A 1 89 ? 0.379 2.584 3.047 1.00 90.44 89 HIS A C 1
ATOM 635 O O . HIS A 1 89 ? 0.613 3.662 2.517 1.00 90.44 89 HIS A O 1
ATOM 641 N N . GLY A 1 90 ? -0.870 2.147 3.213 1.00 92.62 90 GLY A N 1
ATOM 642 C CA . GLY A 1 90 ? -2.042 2.915 2.792 1.00 92.62 90 GLY A CA 1
ATOM 643 C C . GLY A 1 90 ? -3.344 2.141 2.957 1.00 92.62 90 GLY A C 1
ATOM 644 O O . GLY A 1 90 ? -3.334 0.985 3.385 1.00 92.62 90 GLY A O 1
ATOM 645 N N . ILE A 1 91 ? -4.462 2.781 2.614 1.00 96.50 91 ILE A N 1
ATOM 646 C CA . ILE A 1 91 ? -5.802 2.188 2.680 1.00 96.50 91 ILE A CA 1
ATOM 647 C C . ILE A 1 91 ? -6.527 2.446 1.362 1.00 96.50 91 ILE A C 1
ATOM 649 O O . ILE A 1 91 ? -6.583 3.584 0.894 1.00 96.50 91 ILE A O 1
ATOM 653 N N . ALA A 1 92 ? -7.059 1.393 0.747 1.00 96.81 92 ALA A N 1
ATOM 654 C CA . ALA A 1 92 ? -7.747 1.497 -0.534 1.00 96.81 92 ALA A CA 1
ATOM 655 C C . ALA A 1 92 ? -8.697 0.327 -0.776 1.00 96.81 92 ALA A C 1
ATOM 657 O O . ALA A 1 92 ? -8.431 -0.790 -0.349 1.00 96.81 92 ALA A O 1
ATOM 658 N N . ALA A 1 93 ? -9.742 0.556 -1.569 1.00 96.88 93 ALA A N 1
ATOM 659 C CA . ALA A 1 93 ? -10.527 -0.513 -2.170 1.00 96.88 93 ALA A CA 1
ATOM 660 C C . ALA A 1 93 ? -9.667 -1.251 -3.210 1.00 96.88 93 ALA A C 1
ATOM 662 O O . ALA A 1 93 ? -9.425 -0.751 -4.318 1.00 96.88 93 ALA A O 1
ATOM 663 N N . ILE A 1 94 ? -9.181 -2.431 -2.841 1.00 97.12 94 ILE A N 1
ATOM 664 C CA . ILE A 1 94 ? -8.312 -3.289 -3.643 1.00 97.12 94 ILE A CA 1
ATOM 665 C C . ILE A 1 94 ? -9.137 -4.385 -4.300 1.00 97.12 94 ILE A C 1
ATOM 667 O O . ILE A 1 94 ? -9.020 -4.577 -5.514 1.00 97.12 94 ILE A O 1
ATOM 671 N N . ASP A 1 95 ? -9.989 -5.078 -3.550 1.00 96.31 95 ASP A N 1
ATOM 672 C CA . ASP A 1 95 ? -10.826 -6.128 -4.122 1.00 96.31 95 ASP A CA 1
ATOM 673 C C . ASP A 1 95 ? -12.220 -5.641 -4.547 1.00 96.31 95 ASP A C 1
ATOM 675 O O . ASP A 1 95 ? -12.388 -4.473 -4.921 1.00 96.31 95 ASP A O 1
ATOM 679 N N . GLY A 1 96 ? -13.166 -6.570 -4.702 1.00 94.50 96 GLY A N 1
ATOM 680 C CA . GLY A 1 96 ? -14.531 -6.286 -5.146 1.00 94.50 96 GLY A CA 1
ATOM 681 C C . GLY A 1 96 ? -15.584 -6.396 -4.049 1.00 94.50 96 GLY A C 1
ATOM 682 O O . GLY A 1 96 ? -16.769 -6.438 -4.371 1.00 94.50 96 GLY A O 1
ATOM 683 N N . VAL A 1 97 ? -15.185 -6.489 -2.782 1.00 96.62 97 VAL A N 1
ATOM 684 C CA . VAL A 1 97 ? -16.091 -6.371 -1.634 1.00 96.62 97 VAL A CA 1
ATOM 685 C C . VAL A 1 97 ? -16.157 -4.902 -1.205 1.00 96.62 97 VAL A C 1
ATOM 687 O O . VAL A 1 97 ? -15.242 -4.128 -1.470 1.00 96.62 97 VAL A O 1
ATOM 690 N N . LYS A 1 98 ? -17.280 -4.490 -0.606 1.00 96.50 98 LYS A N 1
ATOM 691 C CA . LYS A 1 98 ? -17.405 -3.151 -0.013 1.00 96.50 98 LYS A CA 1
ATOM 692 C C . LYS A 1 98 ? -16.448 -3.003 1.175 1.00 96.50 98 LYS A C 1
ATOM 694 O O . LYS A 1 98 ? -16.150 -3.995 1.840 1.00 96.50 98 LYS A O 1
ATOM 699 N N . GLY A 1 99 ? -16.037 -1.765 1.432 1.00 97.19 99 GLY A N 1
ATOM 700 C CA . GLY A 1 99 ? -14.995 -1.430 2.398 1.00 97.19 99 GLY A CA 1
ATOM 701 C C . GLY A 1 99 ? -13.619 -1.334 1.740 1.00 97.19 99 GLY A C 1
ATOM 702 O O . GLY A 1 99 ? -13.402 -1.789 0.615 1.00 97.19 99 GLY A O 1
ATOM 703 N N . ASN A 1 100 ? -12.693 -0.683 2.429 1.00 98.19 100 ASN A N 1
ATOM 704 C CA . ASN A 1 100 ? -11.312 -0.541 2.006 1.00 98.19 100 ASN A CA 1
ATOM 705 C C . ASN A 1 100 ? -10.423 -1.578 2.696 1.00 98.19 100 ASN A C 1
ATOM 707 O O . ASN A 1 100 ? -10.603 -1.940 3.857 1.00 98.19 100 ASN A O 1
ATOM 711 N N . GLU A 1 101 ? -9.390 -2.005 1.984 1.00 98.50 101 GLU A N 1
ATOM 712 C CA . GLU A 1 101 ? -8.325 -2.827 2.523 1.00 98.50 101 GLU A CA 1
ATOM 713 C C . GLU A 1 101 ? -7.183 -1.987 3.096 1.00 98.50 101 GLU A C 1
ATOM 715 O O . GLU A 1 101 ? -6.807 -0.949 2.550 1.00 98.50 101 GLU A O 1
ATOM 720 N N . ILE A 1 102 ? -6.567 -2.496 4.164 1.00 97.81 102 ILE A N 1
ATOM 721 C CA . ILE A 1 102 ? -5.407 -1.894 4.823 1.00 97.81 102 ILE A CA 1
ATOM 722 C C . ILE A 1 102 ? -4.144 -2.586 4.309 1.00 97.81 102 ILE A C 1
ATOM 724 O O . ILE A 1 102 ? -3.962 -3.790 4.504 1.00 97.81 102 ILE A O 1
ATOM 728 N N . VAL A 1 103 ? -3.249 -1.834 3.674 1.00 96.25 103 VAL A N 1
ATOM 729 C CA . VAL A 1 103 ? -1.968 -2.343 3.174 1.00 96.25 103 VAL A CA 1
ATOM 730 C C . VAL A 1 103 ? -0.893 -2.088 4.214 1.00 96.25 103 VAL A C 1
ATOM 732 O O . VAL A 1 103 ? -0.571 -0.940 4.526 1.00 96.25 103 VAL A O 1
ATOM 735 N N . ILE A 1 104 ? -0.337 -3.175 4.738 1.00 93.31 104 ILE A N 1
ATOM 736 C CA . ILE A 1 104 ? 0.668 -3.160 5.792 1.00 93.31 104 ILE A CA 1
ATOM 737 C C . ILE A 1 104 ? 1.972 -3.735 5.258 1.00 93.31 104 ILE A C 1
ATOM 739 O O . ILE A 1 104 ? 1.976 -4.832 4.702 1.00 93.31 104 ILE A O 1
ATOM 743 N N . GLY A 1 105 ? 3.075 -3.014 5.433 1.00 90.12 105 GLY A N 1
ATOM 744 C CA . GLY A 1 105 ? 4.405 -3.561 5.199 1.00 90.12 105 GLY A CA 1
ATOM 745 C C . GLY A 1 105 ? 4.685 -4.731 6.143 1.00 90.12 105 GLY A C 1
ATOM 746 O O . GLY A 1 105 ? 4.331 -4.682 7.319 1.00 90.12 105 GLY A O 1
ATOM 747 N N . ASP A 1 106 ? 5.260 -5.809 5.617 1.00 88.38 106 ASP A N 1
ATOM 748 C CA . ASP A 1 106 ? 5.371 -7.079 6.342 1.00 88.38 106 ASP A CA 1
ATOM 749 C C . ASP A 1 106 ? 6.787 -7.657 6.327 1.00 88.38 106 ASP A C 1
ATOM 751 O O . ASP A 1 106 ? 7.285 -8.084 7.361 1.00 88.38 106 ASP A O 1
ATOM 755 N N . LEU A 1 107 ? 7.459 -7.642 5.173 1.00 86.75 107 LEU A N 1
ATOM 756 C CA . LEU A 1 107 ? 8.831 -8.133 5.041 1.00 86.75 107 LEU A CA 1
ATOM 757 C C . LEU A 1 107 ? 9.618 -7.284 4.037 1.00 86.75 107 LEU A C 1
ATOM 759 O O . LEU A 1 107 ? 9.138 -6.995 2.941 1.00 86.75 107 LEU A O 1
ATOM 763 N N . THR A 1 108 ? 10.860 -6.952 4.380 1.00 83.62 108 THR A N 1
ATOM 764 C CA . THR A 1 108 ? 11.786 -6.239 3.490 1.00 83.62 108 THR A CA 1
ATOM 765 C C . THR A 1 108 ? 12.838 -7.200 2.942 1.00 83.62 108 THR A C 1
ATOM 767 O O . THR A 1 108 ? 13.558 -7.845 3.697 1.00 83.62 108 THR A O 1
ATOM 770 N N . GLY A 1 109 ? 12.934 -7.298 1.617 1.00 83.19 109 GLY A N 1
ATOM 771 C CA . GLY A 1 109 ? 14.067 -7.897 0.912 1.00 83.19 109 GLY A CA 1
ATOM 772 C C . GLY A 1 109 ? 15.016 -6.825 0.368 1.00 83.19 109 GLY A C 1
ATOM 773 O O . GLY A 1 109 ? 14.742 -5.635 0.470 1.00 83.19 109 GLY A O 1
ATOM 774 N N . ALA A 1 110 ? 16.112 -7.241 -0.276 1.00 82.75 110 ALA A N 1
ATOM 775 C CA . ALA A 1 110 ? 17.145 -6.316 -0.763 1.00 82.75 110 ALA A CA 1
ATOM 776 C C . ALA A 1 110 ? 16.613 -5.210 -1.699 1.00 82.75 110 ALA A C 1
ATOM 778 O O . ALA A 1 110 ? 17.066 -4.076 -1.623 1.00 82.75 110 ALA A O 1
ATOM 779 N N . ASN A 1 111 ? 15.658 -5.537 -2.577 1.00 84.19 111 ASN A N 1
ATOM 780 C CA . ASN A 1 111 ? 14.997 -4.573 -3.474 1.00 84.19 111 ASN A CA 1
ATOM 781 C C . ASN A 1 111 ? 13.487 -4.836 -3.618 1.00 84.19 111 ASN A C 1
ATOM 783 O O . ASN A 1 111 ? 12.839 -4.292 -4.516 1.00 84.19 111 ASN A O 1
ATOM 787 N N . THR A 1 112 ? 12.948 -5.726 -2.784 1.00 87.69 112 THR A N 1
ATOM 788 C CA . THR A 1 112 ? 11.562 -6.193 -2.853 1.00 87.69 112 THR A CA 1
ATOM 789 C C . THR A 1 112 ? 10.893 -5.896 -1.528 1.00 87.69 112 THR A C 1
ATOM 791 O O . THR A 1 112 ? 11.391 -6.311 -0.483 1.00 87.69 112 THR A O 1
ATOM 794 N N . TYR A 1 113 ? 9.758 -5.215 -1.573 1.00 88.06 113 TYR A N 1
ATOM 795 C CA . TYR A 1 113 ? 8.935 -4.947 -0.406 1.00 88.06 113 TYR A CA 1
ATOM 796 C C . TYR A 1 113 ? 7.726 -5.866 -0.443 1.00 88.06 113 TYR A C 1
ATOM 798 O O . TYR A 1 113 ? 7.029 -5.959 -1.456 1.00 88.06 113 TYR A O 1
ATOM 806 N N . TRP A 1 114 ? 7.493 -6.564 0.658 1.00 91.31 114 TRP A N 1
ATOM 807 C CA . TRP A 1 114 ? 6.363 -7.459 0.812 1.00 91.31 114 TRP A CA 1
ATOM 808 C C . TRP A 1 114 ? 5.351 -6.849 1.764 1.00 91.31 114 TRP A C 1
ATOM 810 O O . TRP A 1 114 ? 5.701 -6.386 2.850 1.00 91.31 114 TRP A O 1
ATOM 820 N N . TYR A 1 115 ? 4.089 -6.911 1.364 1.00 93.25 115 TYR A N 1
ATOM 821 C CA . TYR A 1 115 ? 2.969 -6.364 2.107 1.00 93.25 115 TYR A CA 1
ATOM 822 C C . TYR A 1 115 ? 1.951 -7.454 2.422 1.00 93.25 115 TYR A C 1
ATOM 824 O O . TYR A 1 115 ? 1.738 -8.387 1.639 1.00 93.25 115 TYR A O 1
ATOM 832 N N . ARG A 1 116 ? 1.250 -7.284 3.537 1.00 94.69 116 ARG A N 1
ATOM 833 C CA . ARG A 1 116 ? -0.042 -7.919 3.781 1.00 94.69 116 ARG A CA 1
ATOM 834 C C . ARG A 1 116 ? -1.135 -6.933 3.427 1.00 94.69 116 ARG A C 1
ATOM 836 O O . ARG A 1 116 ? -1.056 -5.753 3.755 1.00 94.69 116 ARG A O 1
ATOM 843 N N . VAL A 1 117 ? -2.174 -7.445 2.793 1.00 96.81 117 VAL A N 1
ATOM 844 C CA . VAL A 1 117 ? -3.404 -6.696 2.570 1.00 96.81 117 VAL A CA 1
ATOM 845 C C . VAL A 1 117 ? -4.427 -7.256 3.542 1.00 96.81 117 VAL A C 1
ATOM 847 O O . VAL A 1 117 ? -4.753 -8.437 3.471 1.00 96.81 117 VAL A O 1
ATOM 850 N N . ILE A 1 118 ? -4.867 -6.452 4.501 1.00 97.75 118 ILE A N 1
ATOM 851 C CA . ILE A 1 118 ? -5.839 -6.841 5.522 1.00 97.75 118 ILE A CA 1
ATOM 852 C C . ILE A 1 118 ? -7.215 -6.356 5.083 1.00 97.75 118 ILE A C 1
ATOM 854 O O . ILE A 1 118 ? -7.377 -5.195 4.717 1.00 97.75 118 ILE A O 1
ATOM 858 N N . THR A 1 119 ? -8.203 -7.243 5.131 1.00 97.69 119 THR A N 1
ATOM 859 C CA . THR A 1 119 ? -9.579 -6.959 4.722 1.00 97.69 119 THR A CA 1
ATOM 860 C C . THR A 1 119 ? -10.576 -7.429 5.779 1.00 97.69 119 THR A C 1
ATOM 862 O O . THR A 1 119 ? -10.291 -8.357 6.544 1.00 97.69 119 THR A O 1
ATOM 865 N N . HIS A 1 120 ? -11.749 -6.800 5.836 1.00 97.56 120 HIS A N 1
ATOM 866 C CA . HIS A 1 120 ? -12.824 -7.176 6.750 1.00 97.56 120 HIS A CA 1
ATOM 867 C C . HIS A 1 120 ? -13.740 -8.239 6.134 1.00 97.56 120 HIS A C 1
ATOM 869 O O . HIS A 1 120 ? -14.367 -8.021 5.101 1.00 97.56 120 HIS A O 1
ATOM 875 N N . ARG A 1 121 ? -13.868 -9.409 6.763 1.00 96.75 121 ARG A N 1
ATOM 876 C CA . ARG A 1 121 ? -14.780 -10.474 6.323 1.00 96.75 121 ARG A CA 1
ATOM 877 C C . ARG A 1 121 ? -15.512 -11.060 7.517 1.00 96.75 121 ARG A C 1
ATOM 879 O O . ARG A 1 121 ? -14.886 -11.548 8.453 1.00 96.75 121 ARG A O 1
ATOM 886 N N . SER A 1 122 ? -16.841 -11.075 7.445 1.00 94.31 122 SER A N 1
ATOM 887 C CA . SER A 1 122 ? -17.703 -11.725 8.443 1.00 94.31 122 SER A CA 1
ATOM 888 C C . SER A 1 122 ? -17.392 -11.299 9.888 1.00 94.31 122 SER A C 1
ATOM 890 O O . SER A 1 122 ? -17.267 -12.140 10.779 1.00 94.31 122 SER A O 1
ATOM 892 N N . GLY A 1 123 ? -17.209 -9.996 10.123 1.00 95.12 123 GLY A N 1
ATOM 893 C CA . GLY A 1 123 ? -16.939 -9.460 11.459 1.00 95.12 123 GLY A CA 1
ATOM 894 C C . GLY A 1 123 ? -15.502 -9.653 11.950 1.00 95.12 123 GLY A C 1
ATOM 895 O O . GLY A 1 123 ? -15.281 -9.571 13.160 1.00 95.12 123 GLY A O 1
ATOM 896 N N . LYS A 1 124 ? -14.550 -9.983 11.061 1.00 97.25 124 LYS A N 1
ATOM 897 C CA . LYS A 1 124 ? -13.140 -10.257 11.389 1.00 97.25 124 LYS A CA 1
ATOM 898 C C . LYS A 1 124 ? -12.187 -9.617 10.383 1.00 97.25 124 LYS A C 1
ATOM 900 O O . LYS A 1 124 ? -12.519 -9.479 9.211 1.00 97.25 124 LYS A O 1
ATOM 905 N N . LEU A 1 125 ? -10.967 -9.314 10.826 1.00 97.94 125 LEU A N 1
ATOM 906 C CA . LEU A 1 125 ? -9.861 -8.942 9.940 1.00 97.94 125 LEU A CA 1
ATOM 907 C C . LEU A 1 125 ? -9.142 -10.199 9.442 1.00 97.94 125 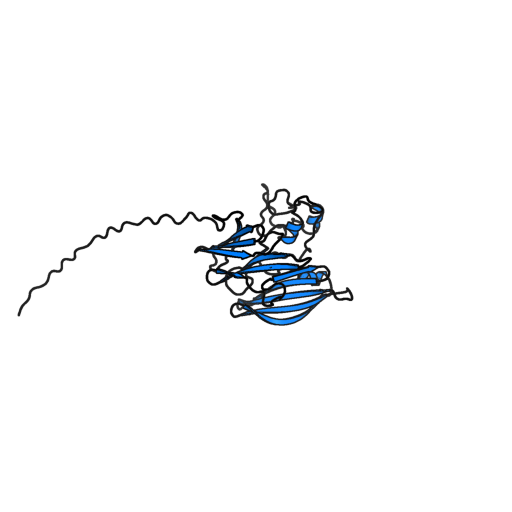LEU A C 1
ATOM 909 O O . LEU A 1 125 ? -8.731 -11.040 10.244 1.00 97.94 125 LEU A O 1
ATOM 913 N N . VAL A 1 126 ? -8.967 -10.321 8.128 1.00 96.12 126 VAL A N 1
ATOM 914 C CA . VAL A 1 126 ? -8.290 -11.451 7.474 1.00 96.12 126 VAL A CA 1
ATOM 915 C C . VAL A 1 126 ? -7.280 -10.961 6.439 1.00 96.12 126 VAL A C 1
ATOM 917 O O . VAL A 1 126 ? -7.444 -9.889 5.861 1.00 96.12 126 VAL A O 1
ATOM 920 N N . THR A 1 127 ? -6.233 -11.745 6.181 1.00 95.31 127 THR A N 1
ATOM 921 C CA . THR A 1 127 ? -5.260 -11.432 5.124 1.00 95.31 127 THR A CA 1
ATOM 922 C C . THR A 1 127 ? -5.817 -11.826 3.756 1.00 95.31 127 THR A C 1
ATOM 924 O O . THR A 1 127 ? -6.168 -12.984 3.523 1.00 95.31 127 THR A O 1
ATOM 927 N N . LEU A 1 128 ? -5.864 -10.866 2.838 1.00 95.25 128 LEU A N 1
ATOM 928 C CA . LEU A 1 128 ? -6.238 -11.045 1.445 1.00 95.25 128 LEU A CA 1
ATOM 929 C C . LEU A 1 128 ? -5.065 -11.611 0.633 1.00 95.25 128 LEU A C 1
ATOM 931 O O . LEU A 1 128 ? -3.973 -11.043 0.594 1.00 95.25 128 LEU A O 1
ATOM 935 N N . ASN A 1 129 ? -5.313 -12.707 -0.081 1.00 93.31 129 ASN A N 1
ATOM 936 C CA . ASN A 1 129 ? -4.298 -13.380 -0.892 1.00 93.31 129 ASN A CA 1
ATOM 937 C C . ASN A 1 129 ? -4.136 -12.719 -2.274 1.00 93.31 129 ASN A C 1
ATOM 939 O O . ASN A 1 129 ? -5.154 -12.519 -2.927 1.00 93.31 129 ASN A O 1
ATOM 943 N N . PRO A 1 130 ? -2.911 -12.509 -2.799 1.00 87.25 130 PRO A N 1
ATOM 944 C CA . PRO A 1 130 ? -2.636 -11.872 -4.106 1.00 87.25 130 PRO A CA 1
ATOM 945 C C . PRO A 1 130 ? -3.041 -12.675 -5.358 1.00 87.25 130 PRO A C 1
ATOM 947 O O . PRO A 1 130 ? -2.639 -12.354 -6.472 1.00 87.25 130 PRO A O 1
ATOM 950 N N . GLY A 1 131 ? -3.820 -13.751 -5.216 1.00 80.88 131 GLY A N 1
ATOM 951 C CA . GLY A 1 131 ? -4.159 -14.674 -6.306 1.00 80.88 131 GLY A CA 1
ATOM 952 C C . GLY A 1 131 ? -3.019 -15.638 -6.654 1.00 80.88 131 GLY A C 1
ATOM 953 O O . GLY A 1 131 ? -3.226 -16.851 -6.624 1.00 80.88 131 GLY A O 1
ATOM 954 N N . GLN A 1 132 ? -1.810 -15.132 -6.916 1.00 77.88 132 GLN A N 1
ATOM 955 C CA . GLN A 1 132 ? -0.610 -15.954 -7.099 1.00 77.88 132 GLN A CA 1
ATOM 956 C C . GLN A 1 132 ? 0.103 -16.188 -5.768 1.00 77.88 132 GLN A C 1
ATOM 958 O O . GLN A 1 132 ? 0.549 -15.261 -5.101 1.00 77.88 132 GLN A O 1
ATOM 963 N N . LYS A 1 133 ? 0.236 -17.456 -5.375 1.00 75.56 133 LYS A N 1
ATOM 964 C CA . LYS A 1 133 ? 0.989 -17.830 -4.176 1.00 75.56 133 LYS A CA 1
ATOM 965 C 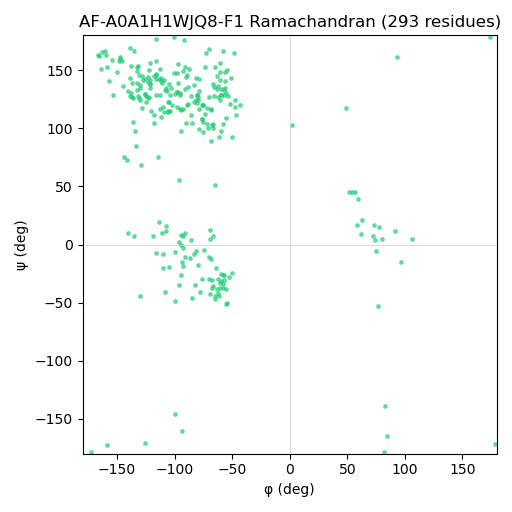C . LYS A 1 133 ? 2.475 -17.903 -4.516 1.00 75.56 133 LYS A C 1
ATOM 967 O O . LYS A 1 133 ? 2.862 -18.678 -5.386 1.00 75.56 133 LYS A O 1
ATOM 972 N N . SER A 1 134 ? 3.301 -17.136 -3.809 1.00 72.62 134 SER A N 1
ATOM 973 C CA . SER A 1 134 ? 4.738 -17.400 -3.746 1.00 72.62 134 SER A CA 1
ATOM 974 C C . SER A 1 134 ? 4.986 -18.502 -2.712 1.00 72.62 134 SER A C 1
ATOM 976 O O . SER A 1 134 ? 4.572 -18.324 -1.565 1.00 72.62 134 SER A O 1
ATOM 978 N N . PRO A 1 135 ? 5.648 -19.620 -3.062 1.00 73.69 135 PRO A N 1
ATOM 979 C CA . PRO A 1 135 ? 6.002 -20.649 -2.085 1.00 73.69 135 PRO A CA 1
ATOM 980 C C . PRO A 1 135 ? 6.916 -20.119 -0.973 1.00 73.69 135 PRO A C 1
ATOM 982 O O . PRO A 1 135 ? 6.798 -20.545 0.169 1.00 73.69 135 PRO A O 1
ATOM 985 N N . ALA A 1 136 ? 7.796 -19.167 -1.300 1.00 76.00 136 ALA A N 1
ATOM 986 C CA . ALA A 1 136 ? 8.753 -18.594 -0.355 1.00 76.00 136 ALA A CA 1
ATOM 987 C C . ALA A 1 136 ? 8.112 -17.589 0.617 1.00 76.00 136 ALA A C 1
ATOM 989 O O . ALA A 1 136 ? 8.578 -17.425 1.739 1.00 76.00 136 ALA A O 1
ATOM 990 N N . VAL A 1 137 ? 7.053 -16.899 0.183 1.00 81.69 137 VAL A N 1
ATOM 991 C CA . VAL A 1 137 ? 6.359 -15.868 0.969 1.00 81.69 137 VAL A CA 1
ATOM 992 C C . VAL A 1 137 ? 4.846 -15.954 0.736 1.00 81.69 137 VAL A C 1
ATOM 994 O O . VAL A 1 137 ? 4.264 -15.136 0.015 1.00 81.69 137 VAL A O 1
ATOM 997 N N . PRO A 1 138 ? 4.186 -16.986 1.291 1.00 83.44 138 PRO A N 1
ATOM 998 C CA . PRO A 1 138 ? 2.768 -17.206 1.056 1.00 83.44 138 PRO A CA 1
ATOM 999 C C . PRO A 1 138 ? 1.949 -16.011 1.548 1.00 83.44 138 PRO A C 1
ATOM 1001 O O . PRO A 1 138 ? 2.222 -15.437 2.598 1.00 83.44 138 PRO A O 1
ATOM 1004 N N . ASN A 1 139 ? 0.911 -15.663 0.787 1.00 86.88 139 ASN A N 1
ATOM 1005 C CA . ASN A 1 139 ? -0.066 -14.624 1.132 1.00 86.88 139 ASN A CA 1
ATOM 1006 C C . ASN A 1 139 ? 0.514 -13.199 1.263 1.00 86.88 139 ASN A C 1
ATOM 1008 O O . ASN A 1 139 ? -0.120 -12.338 1.872 1.00 86.88 139 ASN A O 1
ATOM 1012 N N . ARG A 1 140 ? 1.686 -12.934 0.668 1.00 91.88 140 ARG A N 1
ATOM 1013 C CA . ARG A 1 140 ? 2.289 -11.596 0.608 1.00 91.88 140 ARG A CA 1
ATOM 1014 C C . ARG A 1 140 ? 2.257 -11.011 -0.794 1.00 91.88 140 ARG A C 1
ATOM 1016 O O . ARG A 1 140 ? 2.512 -11.696 -1.780 1.00 91.88 140 ARG A O 1
ATOM 1023 N N . TRP A 1 141 ? 2.004 -9.714 -0.853 1.00 94.19 141 TRP A N 1
ATOM 1024 C CA . TRP A 1 141 ? 2.004 -8.908 -2.063 1.00 94.19 141 TRP A CA 1
ATOM 1025 C C . TRP A 1 141 ? 3.388 -8.296 -2.234 1.00 94.19 141 TRP A C 1
ATOM 1027 O O . TRP A 1 141 ? 3.822 -7.543 -1.372 1.00 94.19 141 TRP A O 1
ATOM 1037 N N . GLY A 1 142 ? 4.102 -8.643 -3.301 1.00 92.06 142 GLY A N 1
ATOM 1038 C CA . GLY A 1 142 ? 5.454 -8.134 -3.551 1.00 92.06 142 GLY A CA 1
ATOM 1039 C C . GLY A 1 142 ? 5.465 -6.963 -4.526 1.00 92.06 142 GLY A C 1
ATOM 1040 O O . GLY A 1 142 ? 4.887 -7.076 -5.607 1.00 92.06 142 GLY A O 1
ATOM 1041 N N . THR A 1 143 ? 6.156 -5.877 -4.186 1.00 92.38 143 THR A N 1
ATOM 1042 C CA . THR A 1 143 ? 6.611 -4.855 -5.142 1.00 92.38 143 THR A CA 1
ATOM 1043 C C . THR A 1 143 ? 8.132 -4.896 -5.220 1.00 92.38 143 THR A C 1
ATOM 1045 O O . THR A 1 143 ? 8.800 -5.279 -4.262 1.00 92.38 143 THR A O 1
ATOM 1048 N N . GLN A 1 144 ? 8.705 -4.536 -6.365 1.00 90.81 144 GLN A N 1
ATOM 1049 C CA . GLN A 1 144 ? 10.155 -4.578 -6.560 1.00 90.81 144 GLN A CA 1
ATOM 1050 C C . GLN A 1 144 ? 10.613 -3.367 -7.354 1.00 90.81 144 GLN A C 1
ATOM 1052 O O . GLN A 1 144 ? 10.033 -3.068 -8.397 1.00 90.81 144 GLN A O 1
ATOM 1057 N N . ALA A 1 145 ? 11.664 -2.705 -6.880 1.00 88.69 145 ALA A N 1
ATOM 1058 C CA . ALA A 1 145 ? 12.321 -1.620 -7.594 1.00 88.69 145 ALA A CA 1
ATOM 1059 C C . ALA A 1 145 ? 13.835 -1.796 -7.540 1.00 88.69 145 ALA A C 1
ATOM 1061 O O . ALA A 1 145 ? 14.489 -1.396 -6.584 1.00 88.69 145 ALA A O 1
ATOM 1062 N N . SER A 1 146 ? 14.399 -2.358 -8.602 1.00 88.94 146 SER A N 1
ATOM 1063 C CA . SER A 1 146 ? 15.838 -2.381 -8.840 1.00 88.94 146 SER A CA 1
ATOM 1064 C C . SER A 1 146 ? 16.135 -2.018 -10.290 1.00 88.94 146 SER A C 1
ATOM 1066 O O . SER A 1 146 ? 15.263 -2.036 -11.155 1.00 88.94 146 SER A O 1
ATOM 1068 N N . PHE A 1 147 ? 17.401 -1.732 -10.588 1.00 86.00 147 PHE A N 1
ATOM 1069 C CA . PHE A 1 147 ? 17.851 -1.575 -11.972 1.00 86.00 147 PHE A CA 1
ATOM 1070 C C . PHE A 1 147 ? 17.628 -2.840 -12.824 1.00 86.00 147 PHE A C 1
ATOM 1072 O O . PHE A 1 147 ? 17.516 -2.763 -14.040 1.00 86.00 147 PHE A O 1
ATOM 1079 N N . SER A 1 148 ? 17.574 -4.020 -12.208 1.00 91.06 148 SER A N 1
ATOM 1080 C CA . SER A 1 148 ? 17.365 -5.286 -12.913 1.00 91.06 148 SER A CA 1
ATOM 1081 C C . SER A 1 148 ? 15.899 -5.703 -13.004 1.00 91.06 148 SER A C 1
ATOM 1083 O O . SER A 1 148 ? 15.577 -6.541 -13.845 1.00 91.06 148 SER A O 1
ATOM 1085 N N . ALA A 1 149 ? 15.012 -5.152 -12.169 1.00 93.19 149 ALA A N 1
ATOM 1086 C CA . ALA A 1 149 ? 13.645 -5.634 -12.053 1.00 93.19 149 ALA A CA 1
ATOM 1087 C C . ALA A 1 149 ? 12.668 -4.585 -11.506 1.00 93.19 149 ALA A C 1
ATOM 1089 O O . ALA A 1 149 ? 12.958 -3.889 -10.533 1.00 93.19 149 ALA A O 1
ATOM 1090 N N . TYR A 1 150 ? 11.459 -4.560 -12.066 1.00 94.50 150 TYR A N 1
ATOM 1091 C CA . TYR A 1 150 ? 10.345 -3.756 -11.564 1.00 94.50 150 TYR A CA 1
ATOM 1092 C C . TYR A 1 150 ? 9.084 -4.603 -11.412 1.00 94.50 150 TYR A C 1
ATOM 1094 O O . TYR A 1 150 ? 8.736 -5.353 -12.323 1.00 94.50 150 TYR A O 1
ATOM 1102 N N . ALA A 1 151 ? 8.384 -4.469 -10.285 1.00 94.44 151 ALA A N 1
ATOM 1103 C CA . ALA A 1 151 ? 7.125 -5.165 -10.020 1.00 94.44 151 ALA A CA 1
ATOM 1104 C C . ALA A 1 151 ? 6.097 -4.260 -9.336 1.00 94.44 151 ALA A C 1
ATOM 1106 O O . ALA A 1 151 ? 6.451 -3.455 -8.468 1.00 94.44 151 ALA A O 1
ATOM 1107 N N . GLY A 1 152 ? 4.824 -4.421 -9.685 1.00 94.94 152 GLY A N 1
ATOM 1108 C CA . GLY A 1 152 ? 3.739 -3.662 -9.074 1.00 94.94 152 GLY A CA 1
ATOM 1109 C C . GLY A 1 152 ? 2.350 -4.128 -9.490 1.00 94.94 152 GLY A C 1
ATOM 1110 O O . GLY A 1 152 ? 2.187 -5.068 -10.271 1.00 94.94 152 GLY A O 1
ATOM 1111 N N . TYR A 1 153 ? 1.340 -3.439 -8.970 1.00 95.75 153 TYR A N 1
ATOM 1112 C CA . TYR A 1 153 ? -0.068 -3.782 -9.153 1.00 95.75 153 TYR A CA 1
ATOM 1113 C C . TYR A 1 153 ? -0.847 -2.586 -9.672 1.00 95.75 153 TYR A C 1
ATOM 1115 O O . TYR A 1 153 ? -0.639 -1.462 -9.228 1.00 95.75 153 TYR A O 1
ATOM 1123 N N . SER A 1 154 ? -1.791 -2.822 -10.576 1.00 95.44 154 SER A N 1
ATOM 1124 C CA . SER A 1 154 ? -2.790 -1.827 -10.972 1.00 95.44 154 SER A CA 1
ATOM 1125 C C . SER A 1 154 ? -4.190 -2.404 -10.866 1.00 95.44 154 SER A C 1
ATOM 1127 O O . SER A 1 154 ? -4.388 -3.578 -11.173 1.00 95.44 154 SER A O 1
ATOM 1129 N N . ARG A 1 155 ? -5.157 -1.573 -10.478 1.00 95.62 155 ARG A N 1
ATOM 1130 C CA . ARG A 1 155 ? -6.563 -1.959 -10.336 1.00 95.62 155 ARG A CA 1
ATOM 1131 C C . ARG A 1 155 ? -7.433 -1.186 -11.315 1.00 95.62 155 ARG A C 1
ATOM 1133 O O . ARG A 1 155 ? -7.221 0.002 -11.536 1.00 95.62 155 ARG A O 1
ATOM 1140 N N . THR A 1 156 ? -8.437 -1.861 -11.856 1.00 96.00 156 THR A N 1
ATOM 1141 C CA . THR A 1 156 ? -9.485 -1.268 -12.691 1.00 96.00 156 THR A CA 1
ATOM 1142 C C . THR A 1 156 ? -10.851 -1.759 -12.234 1.00 96.00 156 THR A C 1
ATOM 1144 O O . THR A 1 156 ? -10.979 -2.881 -11.741 1.00 96.00 156 THR A O 1
ATOM 1147 N N . VAL A 1 157 ? -11.863 -0.913 -12.401 1.00 95.62 157 VAL A N 1
ATOM 1148 C CA . VAL A 1 157 ? -13.269 -1.246 -12.158 1.00 95.62 157 VAL A CA 1
ATOM 1149 C C . VAL A 1 157 ? -14.014 -0.967 -13.456 1.00 95.62 157 VAL A C 1
ATOM 1151 O O . VAL A 1 157 ? -13.872 0.122 -14.011 1.00 95.62 157 VAL A O 1
ATOM 1154 N N . SER A 1 158 ? -14.744 -1.951 -13.980 1.00 94.62 158 SER A N 1
ATOM 1155 C CA . SER A 1 158 ? -15.583 -1.750 -15.164 1.00 94.62 158 SER A CA 1
ATOM 1156 C C . SER A 1 158 ? -16.787 -0.859 -14.841 1.00 94.62 158 SER A C 1
ATOM 1158 O O . SER A 1 158 ? -17.141 -0.655 -13.680 1.00 94.62 158 SER A O 1
ATOM 1160 N N . SER A 1 159 ? -17.491 -0.405 -15.877 1.00 93.19 159 SER A N 1
ATOM 1161 C CA . SER A 1 159 ? -18.790 0.268 -15.732 1.00 93.19 159 SER A CA 1
ATOM 1162 C C . SER A 1 159 ? -19.844 -0.582 -15.009 1.00 93.19 159 SER A C 1
ATOM 1164 O O . SER A 1 159 ? -20.738 -0.039 -14.373 1.00 93.19 159 SER A O 1
ATOM 1166 N N . THR A 1 160 ? -19.722 -1.911 -15.065 1.00 93.00 160 THR A N 1
ATOM 1167 C CA . THR A 1 160 ? -20.598 -2.867 -14.365 1.00 93.00 160 THR A CA 1
ATOM 1168 C C . THR A 1 160 ? -20.156 -3.160 -12.927 1.00 93.00 160 THR A C 1
ATOM 1170 O O . THR A 1 160 ? -20.742 -4.015 -12.269 1.00 93.00 160 THR A O 1
ATOM 1173 N N . GLY A 1 161 ? -19.106 -2.494 -12.433 1.00 92.44 161 GLY A N 1
ATOM 1174 C CA . GLY A 1 161 ? -18.551 -2.712 -11.095 1.00 92.44 161 GLY A CA 1
ATOM 1175 C C . GLY A 1 161 ? -17.632 -3.931 -10.977 1.00 92.44 161 GLY A C 1
ATOM 1176 O O . GLY A 1 161 ? -17.167 -4.241 -9.882 1.00 92.44 161 GLY A O 1
ATOM 1177 N N . ALA A 1 162 ? -17.329 -4.624 -12.079 1.00 95.19 162 ALA A N 1
ATOM 1178 C CA . ALA A 1 162 ? -16.422 -5.764 -12.053 1.00 95.19 162 ALA A CA 1
ATOM 1179 C C . ALA A 1 162 ? -14.983 -5.293 -11.804 1.00 95.19 162 ALA A C 1
ATOM 1181 O O . ALA A 1 162 ? -14.456 -4.438 -12.520 1.00 95.19 162 ALA A O 1
ATOM 1182 N N . VAL A 1 163 ? -14.337 -5.877 -10.796 1.00 97.00 163 VAL A N 1
ATOM 1183 C CA . VAL A 1 163 ? -12.983 -5.496 -10.389 1.00 97.00 163 VAL A CA 1
ATOM 1184 C C . VAL A 1 163 ? -11.950 -6.410 -11.035 1.00 97.00 163 VAL A C 1
ATOM 1186 O O . VAL A 1 163 ? -12.015 -7.640 -10.924 1.00 97.00 163 VAL A O 1
ATOM 1189 N N . SER A 1 164 ? -10.952 -5.796 -11.669 1.00 96.94 164 SER A N 1
ATOM 1190 C CA . SER A 1 164 ? -9.767 -6.480 -12.174 1.00 96.94 164 SER A CA 1
ATOM 1191 C C . SER A 1 164 ? -8.492 -5.889 -11.590 1.00 96.94 164 SER A C 1
ATOM 1193 O O . SER A 1 164 ? -8.332 -4.672 -11.480 1.00 96.94 164 SER A O 1
ATOM 1195 N N . LEU A 1 165 ? -7.567 -6.782 -11.259 1.00 97.31 165 LEU A N 1
ATOM 1196 C CA . LEU A 1 165 ? -6.209 -6.474 -10.848 1.00 97.31 165 LEU A CA 1
ATOM 1197 C C . LEU A 1 165 ? -5.242 -6.945 -11.935 1.00 97.31 165 LEU A C 1
ATOM 1199 O O . LEU A 1 165 ? -5.406 -8.027 -12.496 1.00 97.31 165 LEU A O 1
ATOM 1203 N N . VAL A 1 166 ? -4.205 -6.163 -12.207 1.00 97.06 166 VAL A N 1
ATOM 1204 C CA . VAL A 1 166 ? -3.084 -6.573 -13.051 1.00 97.06 166 VAL A CA 1
ATOM 1205 C C . VAL A 1 166 ? -1.805 -6.485 -12.237 1.00 97.06 166 VAL A C 1
ATOM 1207 O O . VAL A 1 166 ? -1.387 -5.391 -11.864 1.00 97.06 166 VAL A O 1
ATOM 1210 N N . GLU A 1 167 ? -1.187 -7.634 -11.999 1.00 96.25 167 GLU A N 1
ATOM 1211 C CA . GLU A 1 167 ? 0.190 -7.739 -11.528 1.00 96.25 167 GLU A CA 1
ATOM 1212 C C . GLU A 1 167 ? 1.117 -7.571 -12.732 1.00 96.25 167 GLU A C 1
ATOM 1214 O O . GLU A 1 167 ? 0.934 -8.213 -13.773 1.00 96.25 167 GLU A O 1
ATOM 1219 N N . LYS A 1 168 ? 2.093 -6.678 -12.614 1.00 95.94 168 LYS A N 1
ATOM 1220 C CA . LYS A 1 168 ? 3.058 -6.386 -13.669 1.00 95.94 168 LYS A CA 1
ATOM 1221 C C . LYS A 1 168 ? 4.451 -6.652 -13.137 1.00 95.94 168 LYS A C 1
ATOM 1223 O O . LYS A 1 168 ? 4.791 -6.201 -12.048 1.00 95.94 168 LYS A O 1
ATOM 1228 N N . TYR A 1 169 ? 5.257 -7.333 -13.936 1.00 95.12 169 TYR A N 1
ATOM 1229 C CA . TYR A 1 169 ? 6.653 -7.617 -13.637 1.00 95.12 169 TYR A CA 1
ATOM 1230 C C . TYR A 1 169 ? 7.503 -7.407 -14.883 1.00 95.12 169 TYR A C 1
ATOM 1232 O O . TYR A 1 169 ? 7.082 -7.808 -15.966 1.00 95.12 169 TYR A O 1
ATOM 1240 N N . ALA A 1 170 ? 8.682 -6.813 -14.735 1.00 96.56 170 ALA A N 1
ATOM 1241 C CA . ALA A 1 170 ? 9.630 -6.542 -15.808 1.00 96.56 170 ALA A CA 1
ATOM 1242 C C . ALA A 1 170 ? 11.057 -6.857 -15.346 1.00 96.56 170 ALA A C 1
ATOM 1244 O O . ALA A 1 170 ? 11.478 -6.359 -14.308 1.00 96.56 170 ALA A O 1
ATOM 1245 N N . LEU A 1 171 ? 11.801 -7.625 -16.141 1.00 96.50 171 LEU A N 1
ATOM 1246 C CA . LEU A 1 171 ? 13.219 -7.940 -15.962 1.00 96.50 171 LEU A CA 1
ATOM 1247 C C . LEU A 1 171 ? 14.048 -7.282 -17.044 1.00 96.50 171 LEU A C 1
ATOM 1249 O O . LEU A 1 171 ? 13.648 -7.285 -18.207 1.00 96.50 171 LEU A O 1
ATOM 1253 N N . ARG A 1 172 ? 15.207 -6.745 -16.673 1.00 95.50 172 ARG A N 1
ATOM 1254 C CA . ARG A 1 172 ? 16.156 -6.193 -17.634 1.00 95.50 172 ARG A CA 1
ATOM 1255 C C . ARG A 1 172 ? 16.655 -7.310 -18.552 1.00 95.50 172 ARG A C 1
ATOM 1257 O O . ARG A 1 172 ? 17.002 -8.385 -18.082 1.00 95.50 172 ARG A O 1
ATOM 1264 N N . ASN A 1 173 ? 16.674 -7.044 -19.853 1.00 92.56 173 ASN A N 1
ATOM 1265 C CA . ASN A 1 173 ? 17.194 -7.977 -20.848 1.00 92.56 173 ASN A CA 1
ATOM 1266 C C . ASN A 1 173 ? 18.728 -8.035 -20.780 1.00 92.56 173 ASN A C 1
ATOM 1268 O O . ASN A 1 173 ? 19.367 -7.021 -20.486 1.00 92.56 173 ASN A O 1
ATOM 1272 N N . ASP A 1 174 ? 19.311 -9.169 -21.169 1.00 86.62 174 ASP A N 1
ATOM 1273 C CA . ASP A 1 174 ? 20.767 -9.391 -21.152 1.00 86.62 174 ASP A CA 1
ATOM 1274 C C . ASP A 1 174 ? 21.535 -8.428 -22.071 1.00 86.62 174 ASP A C 1
ATOM 1276 O O . ASP A 1 174 ? 22.647 -8.013 -21.763 1.00 86.62 174 ASP A O 1
ATOM 1280 N N . THR A 1 175 ? 20.906 -7.976 -23.162 1.00 79.69 175 THR A N 1
ATOM 1281 C CA . THR A 1 175 ? 21.469 -6.971 -24.083 1.00 79.69 175 THR A CA 1
ATOM 1282 C C . THR A 1 175 ? 21.548 -5.567 -23.477 1.00 79.69 175 THR A C 1
ATOM 1284 O O . THR A 1 175 ? 22.109 -4.653 -24.076 1.00 79.69 175 THR A O 1
ATOM 1287 N N . GLY A 1 176 ? 20.919 -5.348 -22.319 1.00 73.94 176 GLY A N 1
ATOM 1288 C CA . GLY A 1 176 ? 20.916 -4.084 -21.591 1.00 73.94 176 GLY A CA 1
ATOM 1289 C C . GLY A 1 176 ? 20.033 -2.966 -22.159 1.00 73.94 176 GLY A C 1
ATOM 1290 O O . GLY A 1 176 ? 19.884 -1.938 -21.492 1.00 73.94 176 GLY A O 1
ATOM 1291 N N . SER A 1 177 ? 19.414 -3.163 -23.328 1.00 77.88 177 SER A N 1
ATOM 1292 C CA . SER A 1 177 ? 18.643 -2.150 -24.070 1.00 77.88 177 SER A CA 1
ATOM 1293 C C . SER A 1 177 ? 17.126 -2.153 -23.808 1.00 77.88 177 SER A C 1
ATOM 1295 O O . SER A 1 177 ? 16.380 -1.431 -24.466 1.00 77.88 177 SER A O 1
ATOM 1297 N N . GLY A 1 178 ? 16.631 -2.922 -22.833 1.00 92.19 178 GLY A N 1
ATOM 1298 C CA . GLY A 1 178 ? 15.202 -2.959 -22.511 1.00 92.19 178 GLY A CA 1
ATOM 1299 C C . GLY A 1 178 ? 14.851 -3.932 -21.393 1.00 92.19 178 GLY A C 1
ATOM 1300 O O . GLY A 1 178 ? 15.735 -4.481 -20.738 1.00 92.19 178 GLY A O 1
ATOM 1301 N N . TYR A 1 179 ? 13.549 -4.128 -21.180 1.00 97.12 179 TYR A N 1
ATOM 1302 C CA . TYR A 1 179 ? 13.017 -5.074 -20.201 1.00 97.12 179 TYR A CA 1
ATOM 1303 C C . TYR A 1 179 ? 11.943 -5.955 -20.836 1.00 97.12 179 TYR A C 1
ATOM 1305 O O . TYR A 1 179 ? 11.148 -5.485 -21.656 1.00 97.12 179 TYR A O 1
ATOM 1313 N N . THR A 1 180 ? 11.874 -7.208 -20.405 1.00 97.12 180 THR A N 1
ATOM 1314 C CA . THR A 1 180 ? 10.828 -8.165 -20.774 1.00 97.12 180 THR A CA 1
ATOM 1315 C C . THR A 1 180 ? 10.145 -8.671 -19.518 1.00 97.12 180 THR A C 1
ATOM 1317 O O . THR A 1 180 ? 10.754 -8.815 -18.463 1.00 97.12 180 THR A O 1
ATOM 1320 N N . GLY A 1 181 ? 8.844 -8.897 -19.605 1.00 96.12 181 GLY A N 1
ATOM 1321 C CA . GLY A 1 181 ? 8.017 -9.059 -18.431 1.00 96.12 181 GLY A CA 1
ATOM 1322 C C . GLY A 1 181 ? 6.715 -9.789 -18.684 1.00 96.12 181 GLY A C 1
ATOM 1323 O O . GLY A 1 181 ? 6.459 -10.302 -19.776 1.00 96.12 181 GLY A O 1
ATOM 1324 N N . LYS A 1 182 ? 5.868 -9.807 -17.659 1.00 97.06 182 LYS A N 1
ATOM 1325 C CA . LYS A 1 182 ? 4.523 -10.377 -17.711 1.00 97.06 182 LYS A CA 1
ATOM 1326 C C . LYS A 1 182 ? 3.524 -9.406 -17.096 1.00 97.06 182 LYS A C 1
ATOM 1328 O O . LYS A 1 182 ? 3.779 -8.831 -16.043 1.00 97.06 182 LYS A O 1
ATOM 1333 N N . ASN A 1 183 ? 2.371 -9.293 -17.742 1.00 97.44 183 ASN A N 1
ATOM 1334 C CA . ASN A 1 183 ? 1.155 -8.737 -17.169 1.00 97.44 183 ASN A CA 1
ATOM 1335 C C . ASN A 1 183 ? 0.226 -9.909 -16.849 1.00 97.44 183 ASN A C 1
ATOM 1337 O O . ASN A 1 183 ? -0.210 -10.620 -17.761 1.00 97.44 183 ASN A O 1
ATOM 1341 N N . ILE A 1 184 ? -0.055 -10.131 -15.571 1.00 97.31 184 ILE A N 1
ATOM 1342 C CA . ILE A 1 184 ? -0.958 -11.179 -15.102 1.00 97.31 184 ILE A CA 1
ATOM 1343 C C . ILE A 1 184 ? -2.249 -10.509 -14.655 1.00 97.31 184 ILE A C 1
ATOM 1345 O O . ILE A 1 184 ? -2.260 -9.720 -13.715 1.00 97.31 184 ILE A O 1
ATOM 1349 N N . THR A 1 185 ? -3.336 -10.801 -15.358 1.00 97.44 185 THR A N 1
ATOM 1350 C CA . THR A 1 185 ? -4.653 -10.235 -15.070 1.00 97.44 185 THR A CA 1
ATOM 1351 C C . THR A 1 185 ? -5.434 -11.193 -14.190 1.00 97.44 185 THR A C 1
ATOM 1353 O O . THR A 1 185 ? -5.579 -12.372 -14.525 1.00 97.44 185 THR A O 1
ATOM 1356 N N . TYR A 1 186 ? -5.996 -10.663 -13.114 1.00 97.81 186 TYR A N 1
ATOM 1357 C CA . TYR A 1 186 ? -6.915 -11.332 -12.213 1.00 97.81 186 TYR A CA 1
ATOM 1358 C C . TYR A 1 186 ? -8.272 -10.629 -12.261 1.00 97.81 186 TYR A C 1
ATOM 1360 O O . TYR A 1 186 ? -8.354 -9.410 -12.427 1.00 97.81 186 TYR A O 1
ATOM 1368 N N . ALA A 1 187 ? -9.339 -11.401 -12.099 1.00 97.31 187 ALA A N 1
ATOM 1369 C CA . ALA A 1 187 ? -10.665 -10.874 -11.800 1.00 97.31 187 ALA A CA 1
ATOM 1370 C C . ALA A 1 187 ? -11.055 -11.278 -10.381 1.00 97.31 187 ALA A C 1
ATOM 1372 O O . ALA A 1 187 ? -10.746 -12.394 -9.948 1.00 97.31 187 ALA A O 1
ATOM 1373 N N . TRP A 1 188 ? -11.749 -10.390 -9.680 1.00 97.19 188 TRP A N 1
ATOM 1374 C CA . TRP A 1 188 ? -12.373 -10.734 -8.411 1.00 97.19 188 TRP A CA 1
ATOM 1375 C C . TRP A 1 188 ? -13.622 -11.579 -8.665 1.00 97.19 188 TRP A C 1
ATOM 1377 O O . TRP A 1 188 ? -14.534 -11.145 -9.365 1.00 97.19 188 TRP A O 1
ATOM 1387 N N . SER A 1 189 ? -13.660 -12.806 -8.146 1.00 95.50 189 SER A N 1
ATOM 1388 C CA . SER A 1 189 ? -14.788 -13.718 -8.351 1.00 95.50 189 SER A CA 1
ATOM 1389 C C . SER A 1 189 ? -14.892 -14.710 -7.203 1.00 95.50 189 SER A C 1
ATOM 1391 O O . SER A 1 189 ? -13.916 -15.381 -6.873 1.00 95.50 189 SER A O 1
ATOM 1393 N N . GLY A 1 190 ? -16.083 -14.838 -6.613 1.00 93.19 190 GLY A N 1
ATOM 1394 C CA . GLY A 1 190 ? -16.322 -15.773 -5.508 1.00 93.19 190 GLY A CA 1
ATOM 1395 C C . GLY A 1 190 ? -15.434 -15.507 -4.287 1.00 93.19 190 GLY A C 1
ATOM 1396 O O . GLY A 1 190 ? -14.911 -16.449 -3.698 1.00 93.19 190 GLY A O 1
ATOM 1397 N N . GLY A 1 191 ? -15.196 -14.232 -3.957 1.00 93.12 191 GLY A N 1
ATOM 1398 C CA . GLY A 1 191 ? -14.412 -13.835 -2.781 1.00 93.12 191 GLY A CA 1
ATOM 1399 C C . GLY A 1 191 ? -12.899 -14.058 -2.897 1.00 93.12 191 GLY A C 1
ATOM 1400 O O . GLY A 1 191 ? -12.210 -14.092 -1.879 1.00 93.12 191 GLY A O 1
ATOM 1401 N N . LYS A 1 192 ? -12.372 -14.249 -4.113 1.00 95.19 192 LYS A N 1
ATOM 1402 C CA . LYS A 1 192 ? -10.937 -14.439 -4.361 1.00 95.19 192 LYS A CA 1
ATOM 1403 C C . LYS A 1 192 ? -10.498 -13.872 -5.709 1.00 95.19 192 LYS A C 1
ATOM 1405 O O . LYS A 1 192 ? -11.292 -13.740 -6.642 1.00 95.19 192 LYS A O 1
ATOM 1410 N N . TRP A 1 193 ? -9.199 -13.612 -5.832 1.00 96.25 193 TRP A N 1
ATOM 1411 C CA . TRP A 1 193 ? -8.568 -13.298 -7.110 1.00 96.25 193 TRP A CA 1
ATOM 1412 C C . TRP A 1 193 ? -8.412 -14.560 -7.955 1.00 96.25 193 TRP A C 1
ATOM 1414 O O . TRP A 1 193 ? -7.735 -15.511 -7.564 1.00 96.25 193 TRP A O 1
ATOM 1424 N N . VAL A 1 194 ? -9.027 -14.558 -9.135 1.00 95.94 194 VAL A N 1
ATOM 1425 C CA . VAL A 1 194 ? -8.935 -15.642 -10.114 1.00 95.94 194 VAL A CA 1
ATOM 1426 C C . VAL A 1 194 ? -8.124 -15.154 -11.302 1.00 95.94 194 VAL A C 1
ATOM 1428 O O . VAL A 1 194 ? -8.525 -14.209 -11.984 1.00 95.94 194 VAL A O 1
ATOM 1431 N N . LYS A 1 195 ? -6.989 -15.807 -11.567 1.00 96.69 195 LYS A N 1
ATOM 1432 C CA . LYS A 1 195 ? -6.155 -15.524 -12.739 1.00 96.69 195 LYS A CA 1
ATOM 1433 C C . LYS A 1 195 ? -6.968 -15.743 -14.018 1.00 96.69 195 LYS A C 1
ATOM 1435 O O . LYS A 1 195 ? -7.578 -16.793 -14.195 1.00 96.69 195 LYS A O 1
ATOM 1440 N N . LYS A 1 196 ? -6.961 -14.753 -14.907 1.00 96.94 196 LYS A N 1
ATOM 1441 C CA . LYS A 1 196 ? -7.661 -14.777 -16.200 1.00 96.94 196 LYS A CA 1
ATOM 1442 C C . LYS A 1 196 ? -6.707 -14.895 -17.374 1.00 96.94 196 LYS A C 1
ATOM 1444 O O . LYS A 1 196 ? -6.979 -15.642 -18.303 1.00 96.94 196 LYS A O 1
ATOM 1449 N N . SER A 1 197 ? -5.582 -14.187 -17.334 1.00 97.00 197 SER A N 1
ATOM 1450 C CA . SER A 1 197 ? -4.610 -14.236 -18.425 1.00 97.00 197 SER A CA 1
ATOM 1451 C C . SER A 1 197 ? -3.205 -13.896 -17.963 1.00 97.00 197 SER A C 1
ATOM 1453 O O . SER A 1 197 ? -3.013 -13.191 -16.975 1.00 97.00 197 SER A O 1
ATOM 1455 N N . THR A 1 198 ? -2.222 -14.336 -18.739 1.00 97.69 198 THR A N 1
ATOM 1456 C CA . THR A 1 198 ? -0.845 -13.849 -18.675 1.00 97.69 198 THR A CA 1
ATOM 1457 C C . THR A 1 198 ? -0.451 -13.385 -20.066 1.00 97.69 198 THR A C 1
ATOM 1459 O O . THR A 1 198 ? -0.606 -14.135 -21.024 1.00 97.69 198 THR A O 1
ATOM 1462 N N . LYS A 1 199 ? 0.053 -12.157 -20.181 1.00 98.00 199 LYS A N 1
ATOM 1463 C CA . LYS A 1 199 ? 0.562 -11.598 -21.437 1.00 98.00 199 LYS A CA 1
ATOM 1464 C C . LYS A 1 199 ? 2.016 -11.195 -21.264 1.00 98.00 199 LYS A C 1
ATOM 1466 O O . LYS A 1 199 ? 2.363 -10.601 -20.245 1.00 98.00 199 LYS A O 1
ATOM 1471 N N . THR A 1 200 ? 2.850 -11.480 -22.257 1.00 97.81 200 THR A N 1
ATOM 1472 C CA . THR A 1 200 ? 4.220 -10.960 -22.300 1.00 97.81 200 THR A CA 1
ATOM 1473 C C . THR A 1 200 ? 4.186 -9.444 -22.468 1.00 97.81 200 THR A C 1
ATOM 1475 O O . THR A 1 200 ? 3.428 -8.920 -23.283 1.00 97.81 200 THR A O 1
ATOM 1478 N N . ALA A 1 201 ? 5.011 -8.742 -21.700 1.00 96.88 201 ALA A N 1
ATOM 1479 C CA . ALA A 1 201 ? 5.203 -7.302 -21.790 1.00 96.88 201 ALA A CA 1
ATOM 1480 C C . ALA A 1 201 ? 6.647 -6.999 -22.202 1.00 96.88 201 ALA A C 1
ATOM 1482 O O . ALA A 1 201 ? 7.569 -7.720 -21.824 1.00 96.88 201 ALA A O 1
ATOM 1483 N N . ARG A 1 202 ? 6.845 -5.932 -22.977 1.00 96.69 202 ARG A N 1
ATOM 1484 C CA . ARG A 1 202 ? 8.168 -5.422 -23.350 1.00 96.69 202 ARG A CA 1
ATOM 1485 C C . ARG A 1 202 ? 8.223 -3.931 -23.068 1.00 96.69 202 ARG A C 1
ATOM 1487 O O . ARG A 1 202 ? 7.280 -3.206 -23.379 1.00 96.69 202 ARG A O 1
ATOM 1494 N N . TYR A 1 203 ? 9.335 -3.481 -22.509 1.00 95.69 203 TYR A N 1
ATOM 1495 C CA . TYR A 1 203 ? 9.572 -2.085 -22.175 1.00 95.69 203 TYR A CA 1
ATOM 1496 C C . TYR A 1 203 ? 10.860 -1.640 -22.853 1.00 95.69 203 TYR A C 1
ATOM 1498 O O . TYR A 1 203 ? 11.922 -2.222 -22.637 1.00 95.69 203 TYR A O 1
ATOM 1506 N N . SER A 1 204 ? 10.764 -0.592 -23.668 1.00 93.88 204 SER A N 1
ATOM 1507 C CA . SER A 1 204 ? 11.890 -0.089 -24.462 1.00 93.88 204 SER A CA 1
ATOM 1508 C C . SER A 1 204 ? 12.930 0.685 -23.642 1.00 93.88 204 SER A C 1
ATOM 1510 O O . SER A 1 204 ? 13.913 1.148 -24.200 1.00 93.88 204 SER A O 1
ATOM 1512 N N . SER A 1 205 ? 12.692 0.916 -22.347 1.00 91.50 205 SER A N 1
ATOM 1513 C CA . SER A 1 205 ? 13.610 1.650 -21.473 1.00 91.50 205 SER A CA 1
ATOM 1514 C C . SER A 1 205 ? 13.361 1.345 -19.996 1.00 91.50 205 SER A C 1
ATOM 1516 O O . SER A 1 205 ? 12.276 0.894 -19.613 1.00 91.50 205 SER A O 1
ATOM 1518 N N . ALA A 1 206 ? 14.349 1.669 -19.155 1.00 89.44 206 ALA A N 1
ATOM 1519 C CA . ALA A 1 206 ? 14.222 1.598 -17.700 1.00 89.44 206 ALA A CA 1
ATOM 1520 C C . ALA A 1 206 ? 13.112 2.512 -17.168 1.00 89.44 206 ALA A C 1
ATOM 1522 O O . ALA A 1 206 ? 12.374 2.104 -16.283 1.00 89.44 206 ALA A O 1
ATOM 1523 N N . ALA A 1 207 ? 12.923 3.704 -17.744 1.00 89.44 207 ALA A N 1
ATOM 1524 C CA . ALA A 1 207 ? 11.849 4.611 -17.334 1.00 89.44 207 ALA A CA 1
ATOM 1525 C C . ALA A 1 207 ? 10.456 3.988 -17.541 1.00 89.44 207 ALA A C 1
ATOM 1527 O O . ALA A 1 207 ? 9.621 4.023 -16.639 1.00 89.44 207 ALA A O 1
ATOM 1528 N N . LYS A 1 208 ? 10.217 3.344 -18.695 1.00 92.62 208 LYS A N 1
ATOM 1529 C CA . LYS A 1 208 ? 8.943 2.656 -18.971 1.00 92.62 208 LYS A CA 1
ATOM 1530 C C . LYS A 1 208 ? 8.736 1.431 -18.079 1.00 92.62 208 LYS A C 1
ATOM 1532 O O . LYS A 1 208 ? 7.610 1.177 -17.666 1.00 92.62 208 LYS A O 1
ATOM 1537 N N . ALA A 1 209 ? 9.800 0.684 -17.783 1.00 93.88 209 ALA A N 1
ATOM 1538 C CA . ALA A 1 209 ? 9.728 -0.447 -16.861 1.00 93.88 209 ALA A CA 1
ATOM 1539 C C . ALA A 1 209 ? 9.490 0.022 -15.412 1.00 93.88 209 ALA A C 1
ATOM 1541 O O . ALA A 1 209 ? 8.611 -0.484 -14.727 1.00 93.88 209 ALA A O 1
ATOM 1542 N N . LYS A 1 210 ? 10.168 1.077 -14.958 1.00 90.69 210 LYS A N 1
ATOM 1543 C CA . LYS A 1 210 ? 9.927 1.702 -13.650 1.00 90.69 210 LYS A CA 1
ATOM 1544 C C . LYS A 1 210 ? 8.494 2.224 -13.518 1.00 90.69 210 LYS A C 1
ATOM 1546 O O . LYS A 1 210 ? 7.905 2.145 -12.444 1.00 90.69 210 LYS A O 1
ATOM 1551 N N . ALA A 1 211 ? 7.878 2.664 -14.614 1.00 91.00 211 ALA A N 1
ATOM 1552 C CA . ALA A 1 211 ? 6.481 3.086 -14.639 1.00 91.00 211 ALA A CA 1
ATOM 1553 C C . ALA A 1 211 ? 5.455 1.955 -14.386 1.00 91.00 211 ALA A C 1
ATOM 1555 O O . ALA A 1 211 ? 4.257 2.191 -14.499 1.00 91.00 211 ALA A O 1
ATOM 1556 N N . ILE A 1 212 ? 5.861 0.734 -14.028 1.00 93.06 212 ILE A N 1
ATOM 1557 C CA . ILE A 1 212 ? 4.946 -0.290 -13.491 1.00 93.06 212 ILE A CA 1
ATOM 1558 C C . ILE A 1 212 ? 5.168 -0.598 -12.008 1.00 93.06 212 ILE A C 1
ATOM 1560 O O . ILE A 1 212 ? 4.343 -1.295 -11.428 1.00 93.06 212 ILE A O 1
ATOM 1564 N N . TYR A 1 213 ? 6.234 -0.072 -11.400 1.00 91.31 213 TYR A N 1
ATOM 1565 C CA . TYR A 1 213 ? 6.573 -0.317 -10.000 1.00 91.31 213 TYR A CA 1
ATOM 1566 C C . TYR A 1 213 ? 5.501 0.207 -9.035 1.00 91.31 213 TYR A C 1
ATOM 1568 O O . TYR A 1 213 ? 4.912 1.270 -9.262 1.00 91.31 213 TYR A O 1
ATOM 1576 N N . GLY A 1 214 ? 5.317 -0.532 -7.938 1.00 91.25 214 GLY A N 1
ATOM 1577 C CA . GLY A 1 214 ? 4.566 -0.108 -6.762 1.00 91.25 214 GLY A CA 1
ATOM 1578 C C . GLY A 1 214 ? 3.062 -0.344 -6.871 1.00 91.25 214 GLY A C 1
ATOM 1579 O O . GLY A 1 214 ? 2.572 -1.092 -7.723 1.00 91.25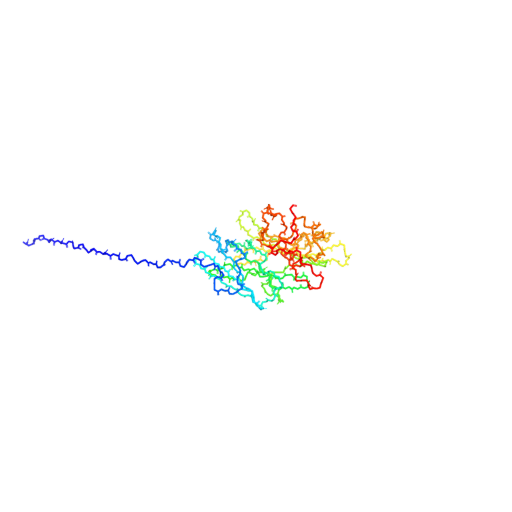 214 GLY A O 1
ATOM 1580 N N . TRP A 1 215 ? 2.319 0.309 -5.985 1.00 93.00 215 TRP A N 1
ATOM 1581 C CA . TRP A 1 215 ? 0.865 0.246 -5.946 1.00 93.00 215 TRP A CA 1
ATOM 1582 C C . TRP A 1 215 ? 0.256 1.348 -6.816 1.00 93.00 215 TRP A C 1
ATOM 1584 O O . TRP A 1 215 ? 0.213 2.517 -6.453 1.00 93.00 215 TRP A O 1
ATOM 1594 N N . ARG A 1 216 ? -0.248 0.978 -7.994 1.00 92.75 216 ARG A N 1
ATOM 1595 C CA . ARG A 1 216 ? -0.995 1.865 -8.902 1.00 92.75 216 ARG A CA 1
ATOM 1596 C C . ARG A 1 216 ? -2.493 1.686 -8.693 1.00 92.75 216 ARG A C 1
ATOM 1598 O O . ARG A 1 216 ? -3.238 1.346 -9.615 1.00 92.75 216 ARG A O 1
ATOM 1605 N N . ILE A 1 217 ? -2.904 1.867 -7.444 1.00 94.06 217 ILE A N 1
ATOM 1606 C CA . ILE A 1 217 ? -4.284 1.745 -6.977 1.00 94.06 217 ILE A CA 1
ATOM 1607 C C . ILE A 1 217 ? -4.635 3.049 -6.264 1.00 94.06 217 ILE A C 1
ATOM 1609 O O . ILE A 1 217 ? -3.879 3.517 -5.417 1.00 94.06 217 ILE A O 1
ATOM 1613 N N . LYS A 1 218 ? -5.773 3.651 -6.624 1.00 90.94 218 LYS A N 1
ATOM 1614 C CA . LYS A 1 218 ? -6.253 4.889 -5.994 1.00 90.94 218 LYS A CA 1
ATOM 1615 C C . LYS A 1 218 ? -6.364 4.693 -4.477 1.00 90.94 218 LYS A C 1
ATOM 1617 O O . LYS A 1 218 ? -6.975 3.723 -4.047 1.00 90.94 218 LYS A O 1
ATOM 1622 N N . GLY A 1 219 ? -5.807 5.625 -3.704 1.00 86.94 219 GLY A N 1
ATOM 1623 C CA . GLY A 1 219 ? -5.777 5.572 -2.235 1.00 86.94 219 GLY A CA 1
ATOM 1624 C C . GLY A 1 219 ? -4.475 5.016 -1.650 1.00 86.94 219 GLY A C 1
ATOM 1625 O O . GLY A 1 219 ? -4.199 5.240 -0.476 1.00 86.94 219 GLY A O 1
ATOM 1626 N N . LEU A 1 220 ? -3.632 4.367 -2.461 1.00 91.44 220 LEU A N 1
ATOM 1627 C CA . LEU A 1 220 ? -2.305 3.921 -2.035 1.00 91.44 220 LEU A CA 1
ATOM 1628 C C . LEU A 1 220 ? -1.211 4.884 -2.517 1.00 91.44 220 LEU A C 1
ATOM 1630 O O . LEU A 1 220 ? -1.346 5.463 -3.603 1.00 91.44 220 LEU A O 1
ATOM 1634 N N . PRO A 1 221 ? -0.118 5.049 -1.749 1.00 84.19 221 PRO A N 1
ATOM 1635 C CA . PRO A 1 221 ? 1.050 5.779 -2.215 1.00 84.19 221 PRO A CA 1
ATOM 1636 C C . PRO A 1 221 ? 1.595 5.182 -3.510 1.00 84.19 221 PRO A C 1
ATOM 1638 O O . PRO A 1 221 ? 1.765 3.971 -3.656 1.00 84.19 221 PRO A O 1
ATOM 1641 N N . ILE A 1 222 ? 1.901 6.061 -4.460 1.00 73.62 222 ILE A N 1
ATOM 1642 C CA . ILE A 1 222 ? 2.559 5.675 -5.700 1.00 73.62 222 ILE A CA 1
ATOM 1643 C C . ILE A 1 222 ? 4.063 5.888 -5.505 1.00 73.62 222 ILE A C 1
ATOM 1645 O O . ILE A 1 222 ? 4.571 6.983 -5.746 1.00 73.62 222 ILE A O 1
ATOM 1649 N N . ASP A 1 223 ? 4.793 4.824 -5.170 1.00 66.06 223 ASP A N 1
ATOM 1650 C CA . ASP A 1 223 ? 6.265 4.846 -5.030 1.00 66.06 223 ASP A CA 1
ATOM 1651 C C . ASP A 1 223 ? 7.008 5.023 -6.380 1.00 66.06 223 ASP A C 1
ATOM 1653 O O . ASP A 1 223 ? 8.228 4.917 -6.474 1.00 66.06 223 ASP A O 1
ATOM 1657 N N . SER A 1 224 ? 6.276 5.238 -7.477 1.00 53.66 224 SER A N 1
ATOM 1658 C CA . SER A 1 224 ? 6.766 4.996 -8.840 1.00 53.66 224 SER A CA 1
ATOM 1659 C C . SER A 1 224 ? 7.524 6.144 -9.513 1.00 53.66 224 SER A C 1
ATOM 1661 O O . SER A 1 224 ? 8.135 5.930 -10.561 1.00 53.66 224 SER A O 1
ATOM 1663 N N . GLU A 1 225 ? 7.502 7.353 -8.952 1.00 54.84 225 GLU A N 1
ATOM 1664 C CA . GLU A 1 225 ? 8.104 8.519 -9.615 1.00 54.84 225 GLU A CA 1
ATOM 1665 C C . GLU A 1 225 ? 9.618 8.585 -9.370 1.00 54.84 225 GLU A C 1
ATOM 1667 O O . GLU A 1 225 ? 10.414 8.823 -10.280 1.00 54.84 225 GLU A O 1
ATOM 1672 N N . VAL A 1 226 ? 10.062 8.178 -8.184 1.00 61.12 226 VAL A N 1
ATOM 1673 C CA . VAL A 1 226 ? 11.462 8.208 -7.756 1.00 61.12 226 VAL A CA 1
ATOM 1674 C C . VAL A 1 226 ? 11.739 6.910 -7.006 1.00 61.12 226 VAL A C 1
ATOM 1676 O O . VAL A 1 226 ? 10.972 6.541 -6.125 1.00 61.12 226 VAL A O 1
ATOM 1679 N N . ILE A 1 227 ? 12.796 6.184 -7.395 1.00 66.00 227 ILE A N 1
ATOM 1680 C CA . ILE A 1 227 ? 13.173 4.956 -6.679 1.00 66.00 227 ILE A CA 1
ATOM 1681 C C . ILE A 1 227 ? 13.537 5.386 -5.256 1.00 66.00 227 ILE A C 1
ATOM 1683 O O . ILE A 1 227 ? 14.368 6.295 -5.140 1.00 66.00 227 ILE A O 1
ATOM 1687 N N . PRO A 1 228 ? 12.945 4.779 -4.211 1.00 75.38 228 PRO A N 1
ATOM 1688 C CA . PRO A 1 228 ? 13.298 5.110 -2.842 1.00 75.38 228 PRO A CA 1
ATOM 1689 C C . PRO A 1 228 ? 14.816 5.032 -2.655 1.00 75.38 228 PRO A C 1
ATOM 1691 O O . PRO A 1 228 ? 15.440 4.009 -2.937 1.00 75.38 228 PRO A O 1
ATOM 1694 N N . ARG A 1 229 ? 15.419 6.148 -2.247 1.00 80.06 229 ARG A N 1
ATOM 1695 C CA . ARG A 1 229 ? 16.865 6.300 -2.054 1.00 80.06 229 ARG A CA 1
ATOM 1696 C C . ARG A 1 229 ? 17.136 7.271 -0.918 1.00 80.06 229 ARG A C 1
ATOM 1698 O O . ARG A 1 229 ? 16.267 8.070 -0.577 1.00 80.06 229 ARG A O 1
ATOM 1705 N N . THR A 1 230 ? 18.343 7.222 -0.371 1.00 85.25 230 THR A N 1
ATOM 1706 C CA . THR A 1 230 ? 18.807 8.202 0.612 1.00 85.25 230 THR A CA 1
ATOM 1707 C C . THR A 1 230 ? 19.296 9.479 -0.086 1.00 85.25 230 THR A C 1
ATOM 1709 O O . THR A 1 230 ? 19.894 9.438 -1.166 1.00 85.25 230 THR A O 1
ATOM 1712 N N . TYR A 1 231 ? 19.041 10.629 0.530 1.00 88.44 231 TYR A N 1
ATOM 1713 C CA . TYR A 1 231 ? 19.479 11.957 0.119 1.00 88.44 231 TYR A CA 1
ATOM 1714 C C . TYR A 1 231 ? 20.373 12.545 1.201 1.00 88.44 231 TYR A C 1
ATOM 1716 O O . TYR A 1 231 ? 20.154 12.345 2.392 1.00 88.44 231 TYR A O 1
ATOM 1724 N N . LYS A 1 232 ? 21.381 13.312 0.774 1.00 88.81 232 LYS A N 1
ATOM 1725 C CA . LYS A 1 232 ? 22.328 13.944 1.701 1.00 88.81 232 LYS A CA 1
ATOM 1726 C C . LYS A 1 232 ? 21.806 15.219 2.364 1.00 88.81 232 LYS A C 1
ATOM 1728 O O . LYS A 1 232 ? 22.403 15.712 3.312 1.00 88.81 232 LYS A O 1
ATOM 1733 N N . SER A 1 233 ? 20.755 15.813 1.807 1.00 90.38 233 SER A N 1
ATOM 1734 C CA . SER A 1 233 ? 20.193 17.078 2.273 1.00 90.38 233 SER A CA 1
ATOM 1735 C C . SER A 1 233 ? 18.824 17.326 1.653 1.00 90.38 233 SER A C 1
ATOM 1737 O O .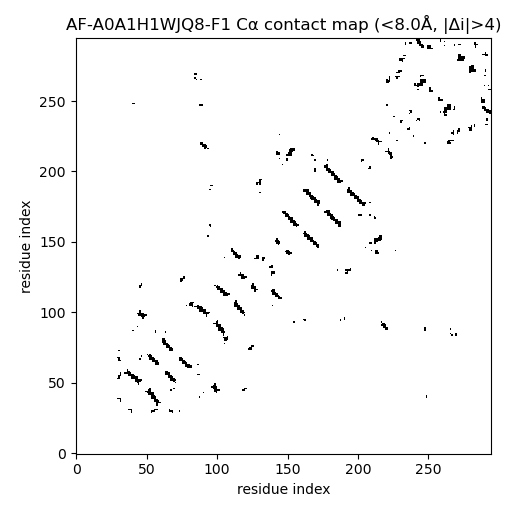 SER A 1 233 ? 18.499 16.772 0.597 1.00 90.38 233 SER A O 1
ATOM 1739 N N . CYS A 1 234 ? 18.073 18.253 2.247 1.00 93.06 234 CYS A N 1
ATOM 1740 C CA . CYS A 1 234 ? 16.829 18.743 1.666 1.00 93.06 234 CYS A CA 1
ATOM 1741 C C . CYS A 1 234 ? 17.014 19.345 0.279 1.00 93.06 234 CYS A C 1
ATOM 1743 O O . CYS A 1 234 ? 16.220 19.070 -0.609 1.00 93.06 234 CYS A O 1
ATOM 1745 N N . THR A 1 235 ? 18.116 20.055 0.031 1.00 93.75 235 THR A N 1
ATOM 1746 C CA . THR A 1 235 ? 18.440 20.579 -1.304 1.00 93.75 235 THR A CA 1
ATOM 1747 C C . THR A 1 235 ? 18.543 19.479 -2.362 1.00 93.75 235 THR A C 1
ATOM 1749 O O . THR A 1 235 ? 18.214 19.715 -3.521 1.00 93.75 235 THR A O 1
ATOM 1752 N N . ALA A 1 236 ? 19.022 18.285 -2.002 1.00 91.75 236 ALA A N 1
ATOM 1753 C CA . ALA A 1 236 ? 19.075 17.157 -2.926 1.00 91.75 236 ALA A CA 1
ATOM 1754 C C . ALA A 1 236 ? 17.701 16.494 -3.093 1.00 91.75 236 ALA A C 1
ATOM 1756 O O . ALA A 1 236 ? 17.343 16.142 -4.213 1.00 91.75 236 ALA A O 1
ATOM 1757 N N . LEU A 1 237 ? 16.946 16.349 -2.000 1.00 92.31 237 LEU A N 1
ATOM 1758 C CA . LEU A 1 237 ? 15.621 15.727 -2.004 1.00 92.31 237 LEU A CA 1
ATOM 1759 C C . LEU A 1 237 ? 14.620 16.538 -2.827 1.00 92.31 237 LEU A C 1
ATOM 1761 O O . LEU A 1 237 ? 13.946 15.985 -3.694 1.00 92.31 237 LEU A O 1
ATOM 1765 N N . VAL A 1 238 ? 14.573 17.856 -2.629 1.00 93.25 238 VAL A N 1
ATOM 1766 C CA . VAL A 1 238 ? 13.587 18.727 -3.286 1.00 93.25 238 VAL A CA 1
ATOM 1767 C C . VAL A 1 238 ? 13.780 18.867 -4.797 1.00 93.25 238 VAL A C 1
ATOM 1769 O O . VAL A 1 238 ? 12.880 19.328 -5.489 1.00 93.25 238 VAL A O 1
ATOM 1772 N N . LYS A 1 239 ? 14.925 18.432 -5.341 1.00 91.06 239 LYS A N 1
ATOM 1773 C CA . LYS A 1 239 ? 15.116 18.309 -6.798 1.00 91.06 239 LYS A CA 1
ATOM 1774 C C . LYS A 1 239 ? 14.228 17.225 -7.401 1.00 91.06 239 LYS A C 1
ATOM 1776 O O . LYS A 1 239 ? 13.753 17.386 -8.519 1.00 91.06 239 LYS A O 1
ATOM 1781 N N . ASP A 1 240 ? 14.013 16.147 -6.655 1.00 89.44 240 ASP A N 1
ATOM 1782 C CA . ASP A 1 240 ? 13.165 15.033 -7.070 1.00 89.44 240 ASP A CA 1
ATOM 1783 C C . ASP A 1 240 ? 11.731 15.185 -6.535 1.00 89.44 240 ASP A C 1
ATOM 1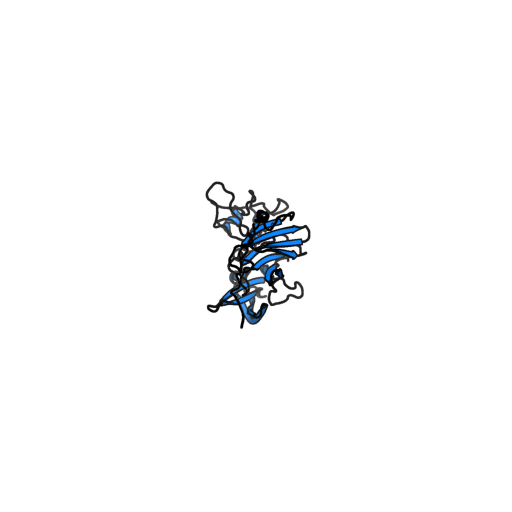785 O O . ASP A 1 240 ? 10.789 14.675 -7.137 1.00 89.44 240 ASP A O 1
ATOM 1789 N N . PHE A 1 241 ? 11.566 15.896 -5.414 1.00 91.19 241 PHE A N 1
ATOM 1790 C CA . PHE A 1 241 ? 10.286 16.120 -4.742 1.00 91.19 241 PHE A CA 1
ATOM 1791 C C . PHE A 1 241 ? 10.117 17.598 -4.362 1.00 91.19 241 PHE A C 1
ATOM 1793 O O . PHE A 1 241 ? 10.411 17.972 -3.227 1.00 91.19 241 PHE A O 1
ATOM 1800 N N . PRO A 1 242 ? 9.639 18.454 -5.282 1.00 91.69 242 PRO A N 1
ATOM 1801 C CA . PRO A 1 242 ? 9.646 19.912 -5.113 1.00 91.69 242 PRO A CA 1
ATOM 1802 C C . PRO A 1 242 ? 9.022 20.452 -3.818 1.00 91.69 242 PRO A C 1
ATOM 1804 O O . PRO A 1 242 ? 9.447 21.505 -3.350 1.00 91.69 242 PRO A O 1
ATOM 1807 N N . HIS A 1 243 ? 8.063 19.723 -3.241 1.00 92.50 243 HIS A N 1
ATOM 1808 C CA . HIS A 1 243 ? 7.349 20.075 -2.007 1.00 92.50 243 HIS A CA 1
ATOM 1809 C C . HIS A 1 243 ? 7.643 19.113 -0.845 1.00 92.50 243 HIS A C 1
ATOM 1811 O O . HIS A 1 243 ? 6.862 19.014 0.093 1.00 92.50 243 HIS A O 1
ATOM 1817 N N . GLY A 1 244 ? 8.742 18.361 -0.924 1.00 93.00 244 GLY A N 1
ATOM 1818 C CA . GLY A 1 244 ? 9.104 17.359 0.073 1.00 93.00 244 GLY A CA 1
ATOM 1819 C C . GLY A 1 244 ? 8.389 16.018 -0.112 1.00 93.00 244 GLY A C 1
ATOM 1820 O O . GLY A 1 244 ? 7.622 15.793 -1.059 1.00 93.00 244 GLY A O 1
ATOM 1821 N N . VAL A 1 245 ? 8.683 15.098 0.804 1.00 92.62 245 VAL A N 1
ATOM 1822 C CA . VAL A 1 245 ? 8.078 13.759 0.864 1.00 92.62 245 VAL A CA 1
ATOM 1823 C C . VAL A 1 245 ? 7.479 13.525 2.232 1.00 92.62 245 VAL A C 1
ATOM 1825 O O . VAL A 1 245 ? 8.077 13.894 3.233 1.00 92.62 245 VAL A O 1
ATOM 1828 N N . GLY A 1 246 ? 6.339 12.851 2.290 1.00 91.19 246 GLY A N 1
ATOM 1829 C CA . GLY A 1 246 ? 5.680 12.570 3.557 1.00 91.19 246 GLY A CA 1
ATOM 1830 C C . GLY A 1 246 ? 5.100 11.172 3.646 1.00 91.19 246 GLY A C 1
ATOM 1831 O O . GLY A 1 246 ? 5.004 10.423 2.662 1.00 91.19 246 GLY A O 1
ATOM 1832 N N . ARG A 1 247 ? 4.707 10.827 4.868 1.00 89.50 247 ARG A N 1
ATOM 1833 C CA . ARG A 1 247 ? 3.965 9.605 5.181 1.00 89.50 247 ARG A CA 1
ATOM 1834 C C . ARG A 1 247 ? 2.521 9.701 4.697 1.00 89.50 247 ARG A C 1
ATOM 1836 O O . ARG A 1 247 ? 1.996 10.780 4.426 1.00 89.50 247 ARG A O 1
ATOM 1843 N N . PHE A 1 248 ? 1.851 8.554 4.634 1.00 83.62 248 PHE A N 1
ATOM 1844 C CA . PHE A 1 248 ? 0.402 8.528 4.472 1.00 83.62 248 PHE A CA 1
ATOM 1845 C C . PHE A 1 248 ? -0.262 9.253 5.655 1.00 83.62 248 PHE A C 1
ATOM 1847 O O . PHE A 1 248 ? 0.127 9.033 6.799 1.00 83.62 248 PHE A O 1
ATOM 1854 N N . ASN A 1 249 ? -1.238 10.123 5.372 1.00 83.38 249 ASN A N 1
ATOM 1855 C CA . ASN A 1 249 ? -1.914 10.991 6.350 1.00 83.38 249 ASN A CA 1
ATOM 1856 C C . ASN A 1 249 ? -1.008 11.963 7.135 1.00 83.38 249 ASN A C 1
ATOM 1858 O O . ASN A 1 249 ? -1.445 12.485 8.163 1.00 83.38 249 ASN A O 1
ATOM 1862 N N . ALA A 1 250 ? 0.222 12.226 6.676 1.00 88.88 250 ALA A N 1
ATOM 1863 C CA . ALA A 1 250 ? 1.057 13.259 7.284 1.00 88.88 250 ALA A CA 1
ATOM 1864 C C . ALA A 1 250 ? 0.390 14.641 7.185 1.00 88.88 250 ALA A C 1
ATOM 1866 O O . ALA A 1 250 ? -0.358 14.916 6.242 1.00 88.88 250 ALA A O 1
ATOM 1867 N N . LYS A 1 251 ? 0.644 15.489 8.182 1.00 90.62 251 LYS A N 1
ATOM 1868 C CA . LYS A 1 251 ? 0.142 16.860 8.249 1.00 90.62 251 LYS A CA 1
ATOM 1869 C C . LYS A 1 251 ? 1.274 17.757 8.715 1.00 90.62 251 LYS A C 1
ATOM 1871 O O . LYS A 1 251 ? 1.837 17.470 9.770 1.00 90.62 251 LYS A O 1
ATOM 1876 N N . ASP A 1 252 ? 1.524 18.806 7.942 1.00 89.38 252 ASP A N 1
ATOM 1877 C CA . ASP A 1 252 ? 2.496 19.843 8.274 1.00 89.38 252 ASP A CA 1
ATOM 1878 C C . ASP A 1 252 ? 2.094 20.511 9.605 1.00 89.38 252 ASP A C 1
ATOM 1880 O O . ASP A 1 252 ? 0.922 20.872 9.797 1.00 89.38 252 ASP A O 1
ATOM 1884 N N . LYS A 1 253 ? 3.040 20.587 10.550 1.00 88.75 253 LYS A N 1
ATOM 1885 C CA . LYS A 1 253 ? 2.852 21.175 11.891 1.00 88.75 253 LYS A CA 1
ATOM 1886 C C . LYS A 1 253 ? 3.194 22.666 11.985 1.00 88.75 253 LYS A C 1
ATOM 1888 O O . LYS A 1 253 ? 3.208 23.215 13.092 1.00 88.75 253 LYS A O 1
ATOM 1893 N N . THR A 1 254 ? 3.430 23.340 10.870 1.00 87.56 254 THR A N 1
ATOM 1894 C CA . THR A 1 254 ? 3.689 24.776 10.810 1.00 87.56 254 THR A CA 1
ATOM 1895 C C . THR A 1 254 ? 2.561 25.586 11.449 1.00 87.56 254 THR A C 1
ATOM 1897 O O . THR A 1 254 ? 1.379 25.238 11.410 1.00 87.56 254 THR A O 1
ATOM 1900 N N . THR A 1 255 ? 2.925 26.731 12.021 1.00 85.38 255 THR A N 1
ATOM 1901 C CA . THR A 1 255 ? 1.968 27.744 12.487 1.00 85.38 255 THR A CA 1
ATOM 1902 C C . THR A 1 255 ? 1.498 28.664 11.359 1.00 85.38 255 THR A C 1
ATOM 1904 O O . THR A 1 255 ? 0.607 29.487 11.568 1.00 85.38 255 THR A O 1
ATOM 1907 N N . THR A 1 256 ? 2.111 28.549 10.177 1.00 88.88 256 THR A N 1
ATOM 1908 C CA . THR A 1 256 ? 1.801 29.353 8.990 1.00 88.88 256 THR A CA 1
ATOM 1909 C C . THR A 1 256 ? 0.898 28.580 8.021 1.00 88.88 256 THR A C 1
ATOM 1911 O O . THR A 1 256 ? 0.019 27.847 8.462 1.00 88.88 256 THR A O 1
ATOM 1914 N N . THR A 1 257 ? 1.054 28.766 6.704 1.00 90.31 257 THR A N 1
ATOM 1915 C CA . THR A 1 257 ? 0.276 28.021 5.704 1.00 90.31 257 THR A CA 1
ATOM 1916 C C . THR A 1 257 ? 0.861 26.617 5.543 1.00 90.31 257 THR A C 1
ATOM 1918 O O . THR A 1 257 ? 1.993 26.512 5.063 1.00 90.31 257 THR A O 1
ATOM 1921 N N . PRO A 1 258 ? 0.109 25.552 5.880 1.00 92.94 258 PRO A N 1
ATOM 1922 C CA . PRO A 1 258 ? 0.621 24.190 5.797 1.00 92.94 258 PRO A CA 1
ATOM 1923 C C . PRO A 1 258 ? 0.898 23.746 4.356 1.00 92.94 258 PRO A C 1
ATOM 1925 O O . PRO A 1 258 ? 0.077 23.958 3.455 1.00 92.94 258 PRO A O 1
ATOM 1928 N N . VAL A 1 259 ? 2.018 23.061 4.140 1.00 92.12 259 VAL A N 1
ATOM 1929 C CA . VAL A 1 259 ? 2.339 22.339 2.912 1.00 92.12 259 VAL A CA 1
ATOM 1930 C C . VAL A 1 259 ? 1.405 21.139 2.794 1.00 92.12 259 VAL A C 1
ATOM 1932 O O . VAL A 1 259 ? 1.411 20.204 3.591 1.00 92.12 259 VAL A O 1
ATOM 1935 N N . THR A 1 260 ? 0.581 21.151 1.752 1.00 92.50 260 THR A N 1
ATOM 1936 C CA . THR A 1 260 ? -0.425 20.103 1.490 1.00 92.50 260 THR A CA 1
ATOM 1937 C C . THR A 1 260 ? -0.173 19.340 0.193 1.00 92.50 260 THR A C 1
ATOM 1939 O O . THR A 1 260 ? -0.836 18.343 -0.084 1.00 92.50 260 THR A O 1
ATOM 1942 N N . ASN A 1 261 ? 0.795 19.787 -0.607 1.00 91.56 261 ASN A N 1
ATOM 1943 C CA . ASN A 1 261 ? 1.118 19.255 -1.931 1.00 91.56 261 ASN A CA 1
ATOM 1944 C C . ASN A 1 261 ? 2.433 18.454 -1.965 1.00 91.56 261 ASN A C 1
ATOM 1946 O O . ASN A 1 261 ? 2.963 18.182 -3.046 1.00 91.56 261 ASN A O 1
ATOM 1950 N N . PHE A 1 262 ? 2.954 18.059 -0.801 1.00 92.50 262 PHE A N 1
ATOM 1951 C CA . PHE A 1 262 ? 4.084 17.138 -0.699 1.00 92.50 262 PHE A CA 1
ATOM 1952 C C . PHE A 1 262 ? 3.752 15.777 -1.327 1.00 92.50 262 PHE A C 1
ATOM 1954 O O . PHE A 1 262 ? 2.595 15.354 -1.431 1.00 92.50 262 PHE A O 1
ATOM 1961 N N . LYS A 1 263 ? 4.784 15.038 -1.743 1.00 90.19 263 LYS A N 1
ATOM 1962 C CA . LYS A 1 263 ? 4.590 13.697 -2.301 1.00 90.19 263 LYS A CA 1
ATOM 1963 C C . LYS A 1 263 ? 4.413 12.676 -1.177 1.00 90.19 263 LYS A C 1
ATOM 1965 O O . LYS A 1 263 ? 5.331 12.454 -0.392 1.00 90.19 263 LYS A O 1
ATOM 1970 N N . VAL A 1 264 ? 3.289 11.960 -1.151 1.00 89.44 264 VAL A N 1
ATOM 1971 C CA . VAL A 1 264 ? 3.137 10.782 -0.277 1.00 89.44 264 VAL A CA 1
ATOM 1972 C C . VAL A 1 264 ? 3.991 9.633 -0.829 1.00 89.44 264 VAL A C 1
ATOM 1974 O O . VAL A 1 264 ? 3.629 9.006 -1.826 1.00 89.44 264 VAL A O 1
ATOM 1977 N N . ALA A 1 265 ? 5.139 9.385 -0.196 1.00 85.19 265 ALA A N 1
ATOM 1978 C CA . ALA A 1 265 ? 6.134 8.388 -0.597 1.00 85.19 265 ALA A CA 1
ATOM 1979 C C . ALA A 1 265 ? 6.771 7.757 0.652 1.00 85.19 265 ALA A C 1
ATOM 1981 O O . ALA A 1 265 ? 7.901 8.073 1.021 1.00 85.19 265 ALA A O 1
ATOM 1982 N N . VAL A 1 266 ? 6.021 6.869 1.314 1.00 81.75 266 VAL A N 1
ATOM 1983 C CA . VAL A 1 266 ? 6.325 6.338 2.658 1.00 81.75 266 VAL A CA 1
ATOM 1984 C C . VAL A 1 266 ? 7.728 5.734 2.739 1.00 81.75 266 VAL A C 1
ATOM 1986 O O . VAL A 1 266 ? 8.506 6.110 3.612 1.00 81.75 266 VAL A O 1
ATOM 1989 N N . THR A 1 267 ? 8.097 4.849 1.809 1.00 77.94 267 THR A N 1
ATOM 1990 C CA . THR A 1 267 ? 9.429 4.221 1.817 1.00 77.94 267 THR A CA 1
ATOM 1991 C C . THR A 1 267 ? 10.541 5.256 1.643 1.00 77.94 267 THR A C 1
ATOM 1993 O O . THR A 1 267 ? 11.552 5.197 2.338 1.00 77.94 267 THR A O 1
ATOM 1996 N N . THR A 1 268 ? 10.355 6.234 0.751 1.00 85.69 268 THR A N 1
ATOM 1997 C CA . THR A 1 268 ? 11.328 7.317 0.557 1.00 85.69 268 THR A CA 1
ATOM 1998 C C . THR A 1 268 ? 11.449 8.180 1.805 1.00 85.69 268 THR A C 1
ATOM 2000 O O . THR A 1 268 ? 12.568 8.477 2.204 1.00 85.69 268 THR A O 1
ATOM 2003 N N . TYR A 1 269 ? 10.335 8.548 2.440 1.00 88.44 269 TYR A N 1
ATOM 2004 C CA . TYR A 1 269 ? 10.347 9.306 3.688 1.00 88.44 269 TYR A CA 1
ATOM 2005 C C . TYR A 1 269 ? 11.187 8.590 4.756 1.00 88.44 269 TYR A C 1
ATOM 2007 O O . TYR A 1 269 ? 12.133 9.176 5.265 1.00 88.44 269 TYR A O 1
ATOM 2015 N N . TYR A 1 270 ? 10.947 7.300 5.018 1.00 82.44 270 TYR A N 1
ATOM 2016 C CA . TYR A 1 270 ? 11.683 6.584 6.069 1.00 82.44 270 TYR A CA 1
ATOM 2017 C C . TYR A 1 270 ? 13.159 6.329 5.750 1.00 82.44 270 TYR A C 1
ATOM 2019 O O . TYR A 1 270 ? 13.979 6.323 6.661 1.00 82.44 270 TYR A O 1
ATOM 2027 N N . LEU A 1 271 ? 13.537 6.174 4.475 1.00 81.69 271 LEU A N 1
ATOM 2028 C CA . LEU A 1 271 ? 14.957 6.129 4.090 1.00 81.69 271 LEU A CA 1
ATOM 2029 C C . LEU A 1 271 ? 15.693 7.448 4.383 1.00 81.69 271 LEU A C 1
ATOM 2031 O O . LEU A 1 271 ? 16.921 7.462 4.438 1.00 81.69 271 LEU A O 1
ATOM 2035 N N . ASN A 1 272 ? 14.951 8.545 4.535 1.00 86.06 272 ASN A N 1
ATOM 2036 C CA . ASN A 1 272 ? 15.457 9.902 4.718 1.00 86.06 272 ASN A CA 1
ATOM 2037 C C . ASN A 1 272 ? 15.036 10.533 6.050 1.00 86.06 272 ASN A C 1
ATOM 2039 O O . ASN A 1 272 ? 15.267 11.719 6.258 1.00 86.06 272 ASN A O 1
ATOM 2043 N N . ASN A 1 273 ? 14.417 9.757 6.936 1.00 83.12 273 ASN A N 1
ATOM 2044 C CA . ASN A 1 273 ? 14.064 10.169 8.284 1.00 83.12 273 ASN A CA 1
ATOM 2045 C C . ASN A 1 273 ? 14.575 9.121 9.282 1.00 83.12 273 ASN A C 1
ATOM 2047 O O . ASN A 1 273 ? 13.810 8.334 9.840 1.00 83.12 273 ASN A O 1
ATOM 2051 N N . GLY A 1 274 ? 15.901 9.043 9.410 1.00 65.62 274 GLY A N 1
ATOM 2052 C CA . GLY A 1 274 ? 16.585 8.095 10.287 1.00 65.62 274 GLY A CA 1
ATOM 2053 C C . GLY A 1 274 ? 17.371 8.794 11.400 1.00 65.62 274 GLY A C 1
ATOM 2054 O O . GLY A 1 274 ? 17.763 9.952 11.239 1.00 65.62 274 GLY A O 1
ATOM 2055 N N . PRO A 1 275 ? 17.665 8.102 12.521 1.00 56.06 275 PRO A N 1
ATOM 2056 C CA . PRO A 1 275 ? 18.636 8.593 13.496 1.00 56.06 275 PRO A CA 1
ATOM 2057 C C . PRO A 1 275 ? 19.972 8.879 12.793 1.00 56.06 275 PRO A C 1
ATOM 2059 O O . PRO A 1 275 ? 20.303 8.203 11.820 1.00 56.06 275 PRO A O 1
ATOM 2062 N N . ARG A 1 276 ? 20.756 9.851 13.288 1.00 51.34 276 ARG A N 1
ATOM 2063 C CA . ARG A 1 276 ? 22.090 10.238 12.764 1.00 51.34 276 ARG A CA 1
ATOM 2064 C C . ARG A 1 276 ? 23.151 9.125 12.918 1.00 51.34 276 ARG A C 1
ATOM 2066 O O . ARG A 1 276 ? 24.219 9.352 13.481 1.00 51.34 276 ARG A O 1
ATOM 2073 N N . ALA A 1 277 ? 22.867 7.907 12.475 1.00 42.19 277 ALA A N 1
ATOM 2074 C CA . ALA A 1 277 ? 23.767 6.769 12.499 1.00 42.19 277 ALA A CA 1
ATOM 2075 C C . ALA A 1 277 ? 24.150 6.412 11.054 1.00 42.19 277 ALA A C 1
ATOM 2077 O O . ALA A 1 277 ? 23.335 5.925 10.272 1.00 42.19 277 ALA A O 1
ATOM 2078 N N . GLY A 1 278 ? 25.409 6.667 10.693 1.00 59.59 278 GLY A N 1
ATOM 2079 C CA . GLY A 1 278 ? 25.948 6.377 9.361 1.00 59.59 278 GLY A CA 1
ATOM 2080 C C . GLY A 1 278 ? 25.648 7.461 8.317 1.00 59.59 278 GLY A C 1
ATOM 2081 O O . GLY A 1 278 ? 25.786 8.649 8.588 1.00 59.59 278 GLY A O 1
ATOM 2082 N N . SER A 1 279 ? 25.299 7.046 7.093 1.00 55.81 279 SER A N 1
ATOM 2083 C CA . SER A 1 279 ? 25.088 7.917 5.920 1.00 55.81 279 SER A CA 1
ATOM 2084 C C . SER A 1 279 ? 23.636 8.378 5.716 1.00 55.81 279 SER A C 1
ATOM 2086 O O . SER A 1 279 ? 23.326 8.977 4.682 1.00 55.81 279 SER A O 1
ATOM 2088 N N . GLN A 1 280 ? 22.746 8.081 6.667 1.00 63.78 280 GLN A N 1
ATOM 2089 C CA . GLN A 1 280 ? 21.352 8.525 6.655 1.00 63.78 280 GLN A CA 1
ATOM 2090 C C . GLN A 1 280 ? 21.235 9.889 7.339 1.00 63.78 280 GLN A C 1
ATOM 2092 O O . GLN A 1 280 ? 21.845 10.132 8.380 1.00 63.78 280 GLN A O 1
ATOM 2097 N N . TYR A 1 281 ? 20.471 10.786 6.725 1.00 73.31 281 TYR A N 1
ATOM 2098 C CA . TYR A 1 281 ? 20.240 12.133 7.228 1.00 73.31 281 TYR A CA 1
ATOM 2099 C C . TYR A 1 281 ? 18.835 12.202 7.812 1.00 73.31 281 TYR A C 1
ATOM 2101 O O . TYR A 1 281 ? 17.905 11.661 7.224 1.00 73.31 281 TYR A O 1
ATOM 2109 N N . ASP A 1 282 ? 18.704 12.871 8.953 1.00 87.00 282 ASP A N 1
ATOM 2110 C CA . ASP A 1 282 ? 17.419 13.265 9.524 1.00 87.00 282 ASP A CA 1
ATOM 2111 C C . ASP A 1 282 ? 16.915 14.508 8.769 1.00 87.00 282 ASP A C 1
ATOM 2113 O O . ASP A 1 282 ? 17.432 15.620 8.960 1.00 87.00 282 ASP A O 1
ATOM 2117 N N . LEU A 1 283 ? 16.005 14.283 7.814 1.00 91.12 283 LEU A N 1
ATOM 2118 C CA . LEU A 1 283 ? 15.455 15.315 6.934 1.00 91.12 283 LEU A CA 1
ATOM 2119 C C . LEU A 1 283 ? 14.063 15.830 7.357 1.00 91.12 283 LEU A C 1
ATOM 2121 O O . LEU A 1 283 ? 13.594 16.801 6.764 1.00 91.12 283 LEU A O 1
ATOM 2125 N N . ASP A 1 284 ? 13.434 15.230 8.369 1.00 91.25 284 ASP A N 1
ATOM 2126 C CA . ASP A 1 284 ? 12.178 15.671 9.006 1.00 91.25 284 ASP A CA 1
ATOM 2127 C C . ASP A 1 284 ? 12.495 16.071 10.457 1.00 91.25 284 ASP A C 1
ATOM 2129 O O . ASP A 1 284 ? 12.282 15.326 11.414 1.00 91.25 284 ASP A O 1
ATOM 2133 N N . ARG A 1 285 ? 13.113 17.247 10.608 1.00 86.00 285 ARG A N 1
ATOM 2134 C CA . ARG A 1 285 ? 13.725 17.671 11.880 1.00 86.00 285 ARG A CA 1
ATOM 2135 C C . ARG A 1 285 ? 12.695 17.931 12.977 1.00 86.00 285 ARG A C 1
ATOM 2137 O O . ARG A 1 285 ? 13.003 17.778 14.158 1.00 86.00 285 ARG A O 1
ATOM 2144 N N . ASP A 1 286 ? 11.503 18.363 12.603 1.00 86.94 286 ASP A N 1
ATOM 2145 C CA . ASP A 1 286 ? 10.386 18.678 13.488 1.00 86.94 286 ASP A CA 1
ATOM 2146 C C . ASP A 1 286 ? 9.436 17.481 13.698 1.00 86.94 286 ASP A C 1
ATOM 2148 O O . ASP A 1 286 ? 8.559 17.515 14.570 1.00 86.94 286 ASP A O 1
ATOM 2152 N N . ASN A 1 287 ? 9.710 16.361 13.020 1.00 88.31 287 ASN A N 1
ATOM 2153 C CA . ASN A 1 287 ? 9.085 15.059 13.222 1.00 88.31 287 ASN A CA 1
ATOM 2154 C C . ASN A 1 287 ? 7.561 15.115 13.073 1.00 88.31 287 ASN A C 1
ATOM 2156 O O . ASN A 1 287 ? 6.789 14.575 13.888 1.00 88.31 287 ASN A O 1
ATOM 2160 N N . ASP A 1 288 ? 7.099 15.799 12.037 1.00 88.19 288 ASP A N 1
ATOM 2161 C CA . ASP A 1 288 ? 5.683 15.926 11.729 1.00 88.19 288 ASP A CA 1
ATOM 2162 C C . ASP A 1 288 ? 5.183 14.864 10.737 1.00 88.19 288 ASP A C 1
ATOM 2164 O O . ASP A 1 288 ? 3.998 14.513 10.719 1.00 88.19 288 ASP A O 1
ATOM 2168 N N . GLY A 1 289 ? 6.096 14.178 10.049 1.00 90.00 289 GLY A N 1
ATOM 2169 C CA . GLY A 1 289 ? 5.766 13.208 9.017 1.00 90.00 289 GLY A CA 1
ATOM 2170 C C . GLY A 1 289 ? 6.036 13.670 7.598 1.00 90.00 289 GLY A C 1
ATOM 2171 O O . GLY A 1 289 ? 5.683 12.912 6.687 1.00 90.00 289 GLY A O 1
ATOM 2172 N N . ILE A 1 290 ? 6.622 14.851 7.415 1.00 92.69 290 ILE A N 1
ATOM 2173 C CA . ILE A 1 290 ? 6.966 15.459 6.139 1.00 92.69 290 ILE A CA 1
ATOM 2174 C C . ILE A 1 290 ? 8.438 15.882 6.197 1.00 92.69 290 ILE A C 1
ATOM 2176 O O . ILE A 1 290 ? 8.863 16.708 6.984 1.00 92.69 290 ILE A O 1
ATOM 2180 N N . ALA A 1 291 ? 9.258 15.293 5.332 1.00 93.25 291 ALA A N 1
ATOM 2181 C CA . ALA A 1 291 ? 10.663 15.647 5.218 1.00 93.25 291 ALA A CA 1
ATOM 2182 C C . ALA A 1 291 ? 10.855 16.743 4.169 1.00 93.25 291 ALA A C 1
ATOM 2184 O O . ALA A 1 291 ? 10.388 16.611 3.028 1.00 93.25 291 ALA A O 1
ATOM 2185 N N . CYS A 1 292 ? 11.650 17.755 4.527 1.00 93.75 292 CYS A N 1
ATOM 2186 C CA . CYS A 1 292 ? 12.053 18.848 3.640 1.00 93.75 292 CYS A CA 1
ATOM 2187 C C . CYS A 1 292 ? 10.881 19.568 2.973 1.00 93.75 292 CYS A C 1
ATOM 2189 O O . CYS A 1 292 ? 10.907 19.816 1.761 1.00 93.75 292 CYS A O 1
ATOM 2191 N N . GLU A 1 293 ? 9.858 19.867 3.762 1.00 89.62 293 GLU A N 1
ATOM 2192 C CA . GLU A 1 293 ? 8.766 20.731 3.351 1.00 89.62 293 GLU A CA 1
ATOM 2193 C C . GLU A 1 293 ? 9.282 22.055 2.773 1.00 89.62 293 GLU A C 1
ATOM 2195 O O . GLU A 1 293 ? 10.321 22.599 3.168 1.00 89.62 293 GLU A O 1
ATOM 2200 N N . LYS A 1 294 ? 8.576 22.541 1.755 1.00 85.44 294 LYS A N 1
ATOM 2201 C CA . LYS A 1 294 ? 8.925 23.772 1.058 1.0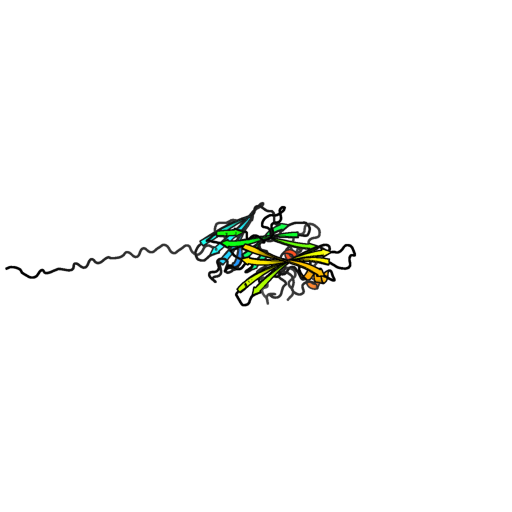0 85.44 294 LYS A CA 1
ATOM 2202 C C . LYS A 1 294 ? 7.660 24.587 0.834 1.00 85.44 294 LYS A C 1
ATOM 2204 O O . LYS A 1 294 ? 6.852 24.225 -0.028 1.00 85.44 294 LYS A O 1
ATOM 2209 N N . HIS A 1 295 ? 7.531 25.647 1.628 1.00 78.38 295 HIS A N 1
ATOM 2210 C CA . HIS A 1 295 ? 6.524 26.698 1.479 1.00 78.38 295 HIS A CA 1
ATOM 2211 C C . HIS A 1 295 ? 6.784 27.559 0.234 1.00 78.38 295 HIS A C 1
ATOM 2213 O O . HIS A 1 295 ? 7.960 27.652 -0.205 1.00 78.38 295 HIS A O 1
#

Sequence (295 aa):
MKKLPALLTATALALTGLAATTPAADAATNVCAGVSSCRVVASSDIDGDKEPDQVGIALTKTSTIVRVKTATRTMQTTSRDAWSFEPLHGIAAIDGVKGNEIVIGDLTGANTYWYRVITHRSGKLVTLNPGQKSPAVPNRWGTQASFSAYAGYSRTVSSTGAVSLVEKYALRNDTGSGYTGKNITYAWSGGKWVKKSTKTARYSSAAKAKAIYGWRIKGLPIDSEVIPRTYKSCTALVKDFPHGVGRFNAKDKTTTTPVTNFKVAVTTYYLNNGPRAGSQYDLDRDNDGIACEKH

Foldseek 3Di:
DDDDDDDDDDDDDDPPDDPPPPPPPDPDDAQCPPPPQKDFDDWWFQPQPRGTWTWIWHDDPQKIKIWIGDPVDIEIDMDRADDDFFQFQWWACQALDGGIWTWGFGDDDPFKTKTWTWGDDPNYIDTAAPQDADPVDGSIDIAGDDLFKGWEKAWDADPVRWIKMWIWMWGQDPVRQWTKIKTWMWTHDPNHTDTDDIDIDIGRDPLRRLQNTYYNGPGGADLRQDPQDADQALVRQCVSWVFFEFAVVFWAPDPDDTRPPTGDNRSNLRQACDDPDPRHHNQPPVPRGTGSGDD

Solvent-accessible surface area (backbone atoms only — not comparable to full-atom values): 16585 Å² total; per-residue (Å²): 133,90,86,85,89,83,86,79,85,82,81,82,80,82,79,81,74,77,78,74,77,70,75,77,75,69,80,79,68,56,58,30,62,97,41,79,70,34,39,76,68,49,72,44,33,35,78,42,84,77,54,75,18,34,31,12,41,25,63,56,101,50,30,43,35,44,27,39,23,50,98,90,49,74,40,62,44,74,45,69,50,69,51,96,63,75,45,73,52,32,50,27,65,75,70,71,63,69,26,28,27,42,34,28,50,34,41,74,53,98,49,34,46,26,24,37,36,36,35,61,54,96,90,36,59,44,78,50,58,68,55,65,75,42,90,93,48,66,55,40,44,66,27,23,66,49,94,57,33,21,16,13,38,37,60,49,65,49,97,86,63,52,30,35,41,34,42,34,39,30,34,51,39,92,87,68,68,29,27,44,30,40,39,36,34,26,35,56,53,94,95,40,49,40,81,74,49,77,42,84,39,76,24,80,33,68,68,62,36,37,68,43,24,29,43,54,37,78,62,38,47,55,51,40,88,55,79,70,54,75,41,89,42,51,80,59,42,32,75,82,28,75,34,11,30,13,34,67,86,45,53,59,76,60,94,66,84,58,65,80,75,40,44,48,25,49,70,32,31,51,48,24,50,36,69,86,65,80,88,36,30,61,40,34,84,85,69,48,42,48,28,40,69,50,129

InterPro domains:
  IPR008613 Excalibur calcium-binding domain [SM00894] (230-293)

pLDDT: mean 85.74, std 14.73, range [39.28, 98.5]

Radius of gyration: 26.22 Å; Cα contacts (8 Å, |Δi|>4): 655; chains: 1; bounding box: 110×50×61 Å

Organism: NCBI:txid546871